Protein AF-0000000066306434 (afdb_homodimer)

pLDDT: mean 83.26, std 17.98, range [18.52, 96.69]

Nearest PDB structures (foldseek):
  3njc-assembly1_B  TM=6.464E-01  e=2.118E-03  Bacillus subtilis subsp. subtilis str. 168
  8pog-assembly1_D  TM=5.697E-01  e=7.278E-04  Enterobacter sp. 638
  8pkd-assembly1_D  TM=5.731E-01  e=1.242E-03  Orrella dioscoreae
  7yh2-assembly1_B  TM=3.632E-01  e=2.562E-02  Candidatus Thorarchaeota archaeon AB_25
  7m66-assembly2_D  TM=3.234E-01  e=5.045E+00  Enterococcus faecalis

Radius of gyration: 19.96 Å; Cα contacts (8 Å, |Δi|>4): 528; chains: 2; bounding box: 67×61×50 Å

Structure (mmCIF, N/CA/C/O backbone):
data_AF-0000000066306434-model_v1
#
loop_
_entity.id
_entity.type
_entity.pdbx_description
1 polymer 'Uncharacterized protein MJ0758'
#
loop_
_atom_site.group_PDB
_atom_site.id
_atom_site.type_symbol
_atom_site.label_atom_id
_atom_site.label_alt_id
_atom_site.label_comp_id
_atom_site.label_asym_id
_atom_site.label_entity_id
_atom_site.label_seq_id
_atom_site.pdbx_PDB_ins_code
_atom_site.Cartn_x
_atom_site.Cartn_y
_atom_site.Cartn_z
_atom_site.occupancy
_atom_site.B_iso_or_equiv
_atom_site.auth_seq_id
_atom_site.auth_comp_id
_atom_site.auth_asym_id
_atom_site.auth_atom_id
_atom_site.pdbx_PDB_model_num
ATOM 1 N N . MET A 1 1 ? 41 6.062 15.062 1 19.31 1 MET A N 1
ATOM 2 C CA . MET A 1 1 ? 39.781 5.547 15.641 1 19.31 1 MET A CA 1
ATOM 3 C C . MET A 1 1 ? 38.594 5.688 14.664 1 19.31 1 MET A C 1
ATOM 5 O O . MET A 1 1 ? 38.094 6.789 14.453 1 19.31 1 MET A O 1
ATOM 9 N N . VAL A 1 2 ? 38.656 5.082 13.445 1 21.8 2 VAL A N 1
ATOM 10 C CA . VAL A 1 2 ? 38.188 5.219 12.07 1 21.8 2 VAL A CA 1
ATOM 11 C C . VAL A 1 2 ? 36.719 4.914 12.008 1 21.8 2 VAL A C 1
ATOM 13 O O . VAL A 1 2 ? 36.281 3.832 12.406 1 21.8 2 VAL A O 1
ATOM 16 N N . CYS A 1 3 ? 35.719 5.758 12.461 1 23.14 3 CYS A N 1
ATOM 17 C CA . CYS A 1 3 ? 34.281 5.957 12.688 1 23.14 3 CYS A CA 1
ATOM 18 C C . CYS A 1 3 ? 33.5 5.523 11.469 1 23.14 3 CYS A C 1
ATOM 20 O O . CYS A 1 3 ? 33.625 6.113 10.391 1 23.14 3 CYS A O 1
ATOM 22 N N . SER A 1 4 ? 33.281 4.137 11.219 1 22.75 4 SER A N 1
ATOM 23 C CA . SER A 1 4 ? 32.938 3.166 10.18 1 22.75 4 SER A CA 1
ATOM 24 C C . SER A 1 4 ? 31.594 3.521 9.516 1 22.75 4 SER A C 1
ATOM 26 O O . SER A 1 4 ? 30.625 3.83 10.195 1 22.75 4 SER A O 1
ATOM 28 N N . ARG A 1 5 ? 31.625 4.129 8.344 1 28.97 5 ARG A N 1
ATOM 29 C CA . ARG A 1 5 ? 30.797 4.496 7.195 1 28.97 5 ARG A CA 1
ATOM 30 C C . ARG A 1 5 ? 29.703 3.467 6.973 1 28.97 5 ARG A C 1
ATOM 32 O O . ARG A 1 5 ? 29.969 2.312 6.637 1 28.97 5 ARG A O 1
ATOM 39 N N . GLY A 1 6 ? 28.828 3.307 7.844 1 26.02 6 GLY A N 1
ATOM 40 C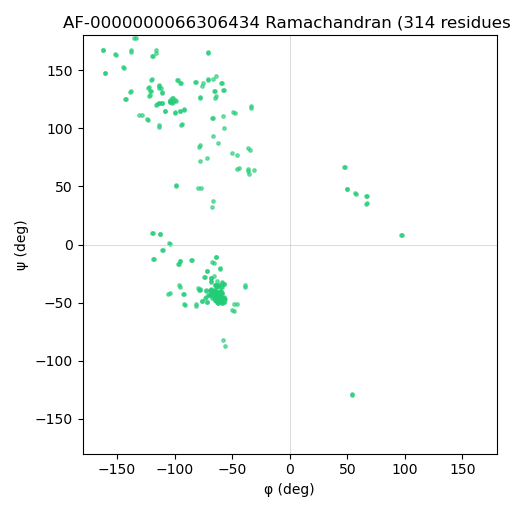 CA . GLY A 1 6 ? 27.672 2.445 8.039 1 26.02 6 GLY A CA 1
ATOM 41 C C . GLY A 1 6 ? 26.953 2.1 6.746 1 26.02 6 GLY A C 1
ATOM 42 O O . GLY A 1 6 ? 26.844 2.941 5.852 1 26.02 6 GLY A O 1
ATOM 43 N N . ILE A 1 7 ? 26.828 0.876 6.27 1 28.64 7 ILE A N 1
ATOM 44 C CA . ILE A 1 7 ? 26.656 0.097 5.051 1 28.64 7 ILE A CA 1
ATOM 45 C C . ILE A 1 7 ? 25.531 0.696 4.211 1 28.64 7 ILE A C 1
ATOM 47 O O . ILE A 1 7 ? 25.594 0.681 2.98 1 28.64 7 ILE A O 1
ATOM 51 N N . PHE A 1 8 ? 24.25 0.855 4.73 1 29.64 8 PHE A N 1
ATOM 52 C CA . PHE A 1 8 ? 23.156 0.959 3.771 1 29.64 8 PHE A CA 1
ATOM 53 C C . PHE A 1 8 ? 23.109 2.35 3.146 1 29.64 8 PHE A C 1
ATOM 55 O O . PHE A 1 8 ? 22.609 3.295 3.76 1 29.64 8 PHE A O 1
ATOM 62 N N . GLY A 1 9 ? 24.016 2.951 2.674 1 28.7 9 GLY A N 1
ATOM 63 C CA . GLY A 1 9 ? 23.938 4.074 1.752 1 28.7 9 GLY A CA 1
ATOM 64 C C . GLY A 1 9 ? 22.781 3.959 0.775 1 28.7 9 GLY A C 1
ATOM 65 O O . GLY A 1 9 ? 22.906 3.318 -0.27 1 28.7 9 GLY A O 1
ATOM 66 N N . ILE A 1 10 ? 21.578 3.908 1.22 1 32.38 10 ILE A N 1
ATOM 67 C CA . ILE A 1 10 ? 20.391 3.85 0.369 1 32.38 10 ILE A CA 1
ATOM 68 C C . ILE A 1 10 ? 20.531 4.859 -0.769 1 32.38 10 ILE A C 1
ATOM 70 O O . ILE A 1 10 ? 20.625 6.066 -0.529 1 32.38 10 ILE A O 1
ATOM 74 N N . ASP A 1 11 ? 21.391 4.742 -1.654 1 33.53 11 ASP A N 1
ATOM 75 C CA . ASP A 1 11 ? 21.312 5.57 -2.854 1 33.53 11 ASP A CA 1
ATOM 76 C C . ASP A 1 11 ? 19.875 5.832 -3.256 1 33.53 11 ASP A C 1
ATOM 78 O O . ASP A 1 11 ? 19.172 4.926 -3.723 1 33.53 11 ASP A O 1
ATOM 82 N N . ILE A 1 12 ? 19.172 6.68 -2.764 1 36.59 12 ILE A N 1
ATOM 83 C CA . ILE A 1 12 ? 17.844 7.25 -2.967 1 36.59 12 ILE A CA 1
ATOM 84 C C . ILE A 1 12 ? 17.562 7.379 -4.461 1 36.59 12 ILE A C 1
ATOM 86 O O . ILE A 1 12 ? 16.484 7.824 -4.859 1 36.59 12 ILE A O 1
ATOM 90 N N . MET A 1 13 ? 18.531 7.676 -5.367 1 35.97 13 MET A N 1
ATOM 91 C CA . MET A 1 13 ? 18.297 8.203 -6.707 1 35.97 13 MET A CA 1
ATOM 92 C C . MET A 1 13 ? 17.375 7.285 -7.5 1 35.97 13 MET A C 1
ATOM 94 O O . MET A 1 13 ? 16.406 7.75 -8.117 1 35.97 13 MET A O 1
ATOM 98 N N . ASN A 1 14 ? 17.953 6.254 -8.195 1 39.47 14 ASN A N 1
ATOM 99 C CA . ASN A 1 14 ? 17.312 5.633 -9.344 1 39.47 14 ASN A CA 1
ATOM 100 C C . ASN A 1 14 ? 16.047 4.863 -8.938 1 39.47 14 ASN A C 1
ATOM 102 O O . ASN A 1 14 ? 16.047 3.633 -8.914 1 39.47 14 ASN A O 1
ATOM 106 N N . LYS A 1 15 ? 15.445 5.395 -7.945 1 49.75 15 LYS A N 1
ATOM 107 C CA . LYS A 1 15 ? 14.422 4.617 -7.254 1 49.75 15 LYS A CA 1
ATOM 108 C C . LYS A 1 15 ? 13.211 4.375 -8.156 1 49.75 15 LYS A C 1
ATOM 110 O O . LYS A 1 15 ? 12.602 5.324 -8.648 1 49.75 15 LYS A O 1
ATOM 115 N N . LYS A 1 16 ? 13.211 3.283 -8.828 1 59.75 16 LYS A N 1
ATOM 116 C CA . LYS A 1 16 ? 12.078 2.814 -9.625 1 59.75 16 LYS A CA 1
ATOM 117 C C . LYS A 1 16 ? 10.781 2.904 -8.828 1 59.75 16 LYS A C 1
ATOM 119 O O . LYS A 1 16 ? 10.766 2.643 -7.625 1 59.75 16 LYS A O 1
ATOM 124 N N . GLY A 1 17 ? 9.93 3.781 -9.289 1 77.44 17 GLY A N 1
ATOM 125 C CA . GLY A 1 17 ? 8.609 3.9 -8.695 1 77.44 17 GLY A CA 1
ATOM 126 C C . GLY A 1 17 ? 7.766 2.652 -8.859 1 77.44 17 GLY A C 1
ATOM 127 O O . GLY A 1 17 ? 8.086 1.781 -9.672 1 77.44 17 GLY A O 1
ATOM 128 N N . ILE A 1 18 ? 6.996 2.426 -7.855 1 86.94 18 ILE A N 1
ATOM 129 C CA . ILE A 1 18 ? 6.02 1.348 -7.938 1 86.94 18 ILE A CA 1
ATOM 130 C C . ILE A 1 18 ? 4.785 1.825 -8.695 1 86.94 18 ILE A C 1
ATOM 132 O O . ILE A 1 18 ? 4.363 2.975 -8.547 1 86.94 18 ILE A O 1
ATOM 136 N N . ASP A 1 19 ? 4.34 0.93 -9.461 1 89.75 19 ASP A N 1
ATOM 137 C CA . ASP A 1 19 ? 3.184 1.26 -10.289 1 89.75 19 ASP A CA 1
ATOM 138 C C . ASP A 1 19 ? 2.002 1.698 -9.43 1 89.75 19 ASP A C 1
ATOM 140 O O . ASP A 1 19 ? 1.678 1.05 -8.43 1 89.75 19 ASP A O 1
ATOM 144 N N . SER A 1 20 ? 1.425 2.766 -9.852 1 89 20 SER A N 1
ATOM 145 C CA . SER A 1 20 ? 0.334 3.336 -9.07 1 89 20 SER A CA 1
ATOM 146 C C . SER A 1 20 ? -0.898 2.438 -9.102 1 89 20 SER A C 1
ATOM 148 O O . SER A 1 20 ? -1.667 2.396 -8.133 1 89 20 SER A O 1
ATOM 150 N N . LEU A 1 21 ? -1.104 1.77 -10.156 1 89.31 21 LEU A N 1
ATOM 151 C CA . LEU A 1 21 ? -2.236 0.854 -10.242 1 89.31 21 LEU A CA 1
ATOM 152 C C . LEU A 1 21 ? -2.08 -0.299 -9.258 1 89.31 21 LEU A C 1
ATOM 154 O O . LEU A 1 21 ? -3.047 -0.698 -8.602 1 89.31 21 LEU A O 1
ATOM 158 N N . PHE A 1 22 ? -0.918 -0.749 -9.211 1 89.5 22 PHE A N 1
ATOM 159 C CA . PHE A 1 22 ? -0.641 -1.81 -8.242 1 89.5 22 PHE A CA 1
ATOM 160 C C . PHE A 1 22 ? -0.883 -1.325 -6.82 1 89.5 22 PHE A C 1
ATOM 162 O O . PHE A 1 22 ? -1.518 -2.018 -6.023 1 89.5 22 PHE A O 1
ATOM 169 N N . VAL A 1 23 ? -0.364 -0.203 -6.535 1 90.12 23 VAL A N 1
ATOM 170 C CA . VAL A 1 23 ? -0.515 0.354 -5.191 1 90.12 23 VAL A CA 1
ATOM 171 C C . VAL A 1 23 ? -1.991 0.612 -4.902 1 90.12 23 VAL A C 1
ATOM 173 O O . VAL A 1 23 ? -2.463 0.375 -3.789 1 90.12 23 VAL A O 1
ATOM 176 N N . SER A 1 24 ? -2.695 1.006 -5.918 1 90.56 24 SER A N 1
ATOM 177 C CA . SER A 1 24 ? -4.133 1.217 -5.77 1 90.56 24 SER A CA 1
ATOM 178 C C . SER A 1 24 ? -4.852 -0.092 -5.461 1 90.56 24 SER A C 1
ATOM 180 O O . SER A 1 24 ? -5.727 -0.136 -4.594 1 90.56 24 SER A O 1
ATOM 182 N N . ALA A 1 25 ? -4.523 -1.062 -6.191 1 90.25 25 ALA A N 1
ATOM 183 C CA . ALA A 1 25 ? -5.141 -2.367 -5.977 1 90.25 25 ALA A CA 1
ATOM 184 C C . ALA A 1 25 ? -4.859 -2.881 -4.566 1 90.25 25 ALA A C 1
ATOM 186 O O . ALA A 1 25 ? -5.742 -3.453 -3.922 1 90.25 25 ALA A O 1
ATOM 187 N N . LEU A 1 26 ? -3.701 -2.658 -4.184 1 89.12 26 LEU A N 1
ATOM 188 C CA . LEU A 1 26 ? -3.295 -3.072 -2.846 1 89.12 26 LEU A CA 1
ATOM 189 C C . LEU A 1 26 ? -4.098 -2.332 -1.781 1 89.12 26 LEU A C 1
ATOM 191 O O . LEU A 1 26 ? -4.656 -2.953 -0.875 1 89.12 26 LEU A O 1
ATOM 195 N N . TYR A 1 27 ? -4.184 -1.084 -1.878 1 89.94 27 TYR A N 1
ATOM 196 C CA . TYR A 1 27 ? -4.895 -0.266 -0.903 1 89.94 27 TYR A CA 1
ATOM 197 C C . TYR A 1 27 ? -6.379 -0.612 -0.881 1 89.94 27 TYR A C 1
ATOM 199 O O . TYR A 1 27 ? -6.984 -0.699 0.189 1 89.94 27 TYR A O 1
ATOM 207 N N . TYR A 1 28 ? -6.863 -0.718 -2.006 1 91.88 28 TYR A N 1
ATOM 208 C CA . TYR A 1 28 ? -8.266 -1.118 -2.094 1 91.88 28 TYR A CA 1
ATOM 209 C C . TYR A 1 28 ? -8.5 -2.443 -1.378 1 91.88 28 TYR A C 1
ATOM 211 O O . TYR A 1 28 ? -9.422 -2.561 -0.564 1 91.88 28 TYR A O 1
ATOM 219 N N . SER A 1 29 ? -7.676 -3.35 -1.634 1 92 29 SER A N 1
ATOM 220 C CA . SER A 1 29 ? -7.871 -4.699 -1.111 1 92 29 SER A CA 1
ATOM 221 C C . SER A 1 29 ? -7.707 -4.73 0.405 1 92 29 SER A C 1
ATOM 223 O O . SER A 1 29 ? -8.414 -5.469 1.095 1 92 29 SER A O 1
ATOM 225 N N . ILE A 1 30 ? -6.789 -4.004 0.916 1 90.69 30 ILE A N 1
ATOM 226 C CA . ILE A 1 30 ? -6.578 -3.939 2.357 1 90.69 30 ILE A CA 1
ATOM 227 C C . ILE A 1 30 ? -7.801 -3.316 3.029 1 90.69 30 ILE A C 1
ATOM 229 O O . ILE A 1 30 ? -8.297 -3.838 4.027 1 90.69 30 ILE A O 1
ATOM 233 N N . ASN A 1 31 ? -8.242 -2.217 2.486 1 91.56 31 ASN A N 1
ATOM 234 C CA . ASN A 1 31 ? -9.422 -1.569 3.053 1 91.56 31 ASN A CA 1
ATOM 235 C C . ASN A 1 31 ? -10.656 -2.473 2.973 1 91.56 31 ASN A C 1
ATOM 237 O O . ASN A 1 31 ? -11.445 -2.535 3.914 1 91.56 31 ASN A O 1
ATOM 241 N N . LYS A 1 32 ? -10.812 -3.125 1.858 1 92.81 32 LYS A N 1
ATOM 242 C CA . LYS A 1 32 ? -11.922 -4.059 1.693 1 92.81 32 LYS A CA 1
ATOM 243 C C . LYS A 1 32 ? -11.844 -5.195 2.711 1 92.81 32 LYS A C 1
ATOM 245 O O . LYS A 1 32 ? -12.852 -5.574 3.305 1 92.81 32 LYS A O 1
ATOM 250 N N . ALA A 1 33 ? -10.664 -5.707 2.893 1 91.31 33 ALA A N 1
ATOM 251 C CA . ALA A 1 33 ? -10.453 -6.777 3.863 1 91.31 33 ALA A CA 1
ATOM 252 C C . ALA A 1 33 ? -10.781 -6.309 5.277 1 91.31 33 ALA A C 1
ATOM 254 O O . ALA A 1 33 ? -11.422 -7.031 6.047 1 91.31 33 ALA A O 1
ATOM 255 N N . ILE A 1 34 ? -10.312 -5.148 5.621 1 91.06 34 ILE A N 1
ATOM 256 C CA . ILE A 1 34 ? -10.586 -4.586 6.938 1 91.06 34 ILE A CA 1
ATOM 257 C C . ILE A 1 34 ? -12.094 -4.434 7.133 1 91.06 34 ILE A C 1
ATOM 259 O O . ILE A 1 34 ? -12.633 -4.82 8.172 1 91.06 34 ILE A O 1
ATOM 263 N N . TYR A 1 35 ? -12.734 -3.91 6.133 1 91.81 35 TYR A N 1
ATOM 264 C CA . TYR A 1 35 ? -14.18 -3.736 6.195 1 91.81 35 TYR A CA 1
ATOM 265 C C . TYR A 1 35 ? -14.883 -5.074 6.375 1 91.81 35 TYR A C 1
ATOM 267 O O . TYR A 1 35 ? -15.781 -5.207 7.211 1 91.81 35 TYR A O 1
ATOM 275 N N . ASP A 1 36 ? -14.516 -6.059 5.605 1 92.75 36 ASP A N 1
ATOM 276 C CA . ASP A 1 36 ? -15.164 -7.367 5.609 1 92.75 36 ASP A CA 1
ATOM 277 C C . ASP A 1 36 ? -14.961 -8.078 6.945 1 92.75 36 ASP A C 1
ATOM 279 O O . ASP A 1 36 ? -15.852 -8.789 7.422 1 92.75 36 ASP A O 1
ATOM 283 N N . VAL A 1 37 ? -13.789 -7.855 7.539 1 90.81 37 VAL A N 1
ATOM 284 C CA . VAL A 1 37 ? -13.422 -8.648 8.703 1 90.81 37 VAL A CA 1
ATOM 285 C C . VAL A 1 37 ? -13.781 -7.895 9.984 1 90.81 37 VAL A C 1
ATOM 287 O O . VAL A 1 37 ? -14.188 -8.5 10.977 1 90.81 37 VAL A O 1
ATOM 290 N N . MET A 1 38 ? -13.633 -6.539 9.93 1 91.12 38 MET A N 1
ATOM 291 C CA . MET A 1 38 ? -13.719 -5.793 11.188 1 91.12 38 MET A CA 1
ATOM 292 C C . MET A 1 38 ? -14.875 -4.797 11.141 1 91.12 38 MET A C 1
ATOM 294 O O . MET A 1 38 ? -15.281 -4.266 12.18 1 91.12 38 MET A O 1
ATOM 298 N N . GLY A 1 39 ? -15.438 -4.547 10.008 1 88.44 39 GLY A N 1
ATOM 299 C CA . GLY A 1 39 ? -16.438 -3.492 9.891 1 88.44 39 GLY A CA 1
ATOM 300 C C . GLY A 1 39 ? -15.945 -2.152 10.406 1 88.44 39 GLY A C 1
ATOM 301 O O . GLY A 1 39 ? -14.812 -1.747 10.125 1 88.44 39 GLY A O 1
ATOM 302 N N . ASP A 1 40 ? -16.672 -1.486 11.281 1 84.44 40 ASP A N 1
ATOM 303 C CA . ASP A 1 40 ? -16.359 -0.151 11.773 1 84.44 40 ASP A CA 1
ATOM 304 C C . ASP A 1 40 ? -15.156 -0.184 12.711 1 84.44 40 ASP A C 1
ATOM 306 O O . ASP A 1 40 ? -14.477 0.829 12.898 1 84.44 40 ASP A O 1
ATOM 310 N N . GLY A 1 41 ? -14.93 -1.354 13.266 1 84.06 41 GLY A N 1
ATOM 311 C CA . GLY A 1 41 ? -13.758 -1.517 14.109 1 84.06 41 GLY A CA 1
ATOM 312 C C . GLY A 1 41 ? -12.453 -1.34 13.359 1 84.06 41 GLY A C 1
ATOM 313 O O . GLY A 1 41 ? -11.398 -1.139 13.969 1 84.06 41 GLY A O 1
ATOM 314 N N . GLY A 1 42 ? -12.523 -1.283 12.031 1 88.06 42 GLY A N 1
ATOM 315 C CA . GLY A 1 42 ? -11.336 -1.104 11.203 1 88.06 42 GLY A CA 1
ATOM 316 C C . GLY A 1 42 ? -10.695 0.258 11.367 1 88.06 42 GLY A C 1
ATOM 317 O O . GLY A 1 42 ? -9.516 0.435 11.047 1 88.06 42 GLY A O 1
ATOM 318 N N . LYS A 1 43 ? -11.398 1.183 11.945 1 83.94 43 LYS A N 1
ATOM 319 C CA . LYS A 1 43 ? -10.875 2.529 12.164 1 83.94 43 LYS A CA 1
ATOM 320 C C . LYS A 1 43 ? -9.656 2.502 13.078 1 83.94 43 LYS A C 1
ATOM 322 O O . LYS A 1 43 ? -8.742 3.316 12.922 1 83.94 43 LYS A O 1
ATOM 327 N N . VAL A 1 44 ? -9.688 1.594 14.008 1 87.62 44 VAL A N 1
ATOM 328 C CA . VAL A 1 44 ? -8.57 1.485 14.945 1 87.62 44 VAL A CA 1
ATOM 329 C C . VAL A 1 44 ? -7.301 1.104 14.195 1 87.62 44 VAL A C 1
ATOM 331 O O . VAL A 1 44 ? -6.215 1.594 14.508 1 87.62 44 VAL A O 1
ATOM 334 N N . LEU A 1 45 ? -7.434 0.291 13.18 1 88.94 45 LEU A N 1
ATOM 335 C CA . LEU A 1 45 ? -6.289 -0.113 12.367 1 88.94 45 LEU A CA 1
ATOM 336 C C . LEU A 1 45 ? -5.762 1.06 11.555 1 88.94 45 LEU A C 1
ATOM 338 O O . LEU A 1 45 ? -4.547 1.224 11.406 1 88.94 45 LEU A O 1
ATOM 342 N N . GLY A 1 46 ? -6.664 1.773 11.008 1 85.44 46 GLY A N 1
ATOM 343 C CA . GLY A 1 46 ? -6.266 2.953 10.25 1 85.44 46 GLY A CA 1
ATOM 344 C C . GLY A 1 46 ? -5.465 3.943 11.078 1 85.44 46 GLY A C 1
ATOM 345 O O . GLY A 1 46 ? -4.422 4.43 10.633 1 85.44 46 GLY A O 1
ATOM 346 N N . ARG A 1 47 ? -5.93 4.23 12.227 1 84.44 47 ARG A N 1
ATOM 347 C CA . ARG A 1 47 ? -5.258 5.18 13.109 1 84.44 47 ARG A CA 1
ATOM 348 C C . ARG A 1 47 ? -3.883 4.668 13.523 1 84.44 47 ARG A C 1
ATOM 350 O O . ARG A 1 47 ? -2.902 5.414 13.5 1 84.44 47 ARG A O 1
ATOM 357 N N . ARG A 1 48 ? -3.893 3.441 13.898 1 89.81 48 ARG A N 1
ATOM 358 C CA . ARG A 1 48 ? -2.635 2.846 14.336 1 89.81 48 ARG A CA 1
ATOM 359 C C . ARG A 1 48 ? -1.623 2.811 13.195 1 89.81 48 ARG A C 1
ATOM 361 O O . ARG A 1 48 ? -0.441 3.098 13.398 1 89.81 48 ARG A O 1
ATOM 368 N N . ALA A 1 49 ? -2.082 2.383 11.992 1 90.38 49 ALA A N 1
ATOM 369 C CA . ALA A 1 49 ? -1.204 2.352 10.828 1 90.38 49 ALA A CA 1
ATOM 370 C C . ALA A 1 49 ? -0.651 3.74 10.523 1 90.38 49 ALA A C 1
ATOM 372 O O . ALA A 1 49 ? 0.53 3.889 10.203 1 90.38 49 ALA A O 1
ATOM 373 N N . SER A 1 50 ? -1.499 4.699 10.625 1 87.5 50 SER A N 1
ATOM 374 C CA . SER A 1 50 ? -1.081 6.074 10.367 1 87.5 50 SER A CA 1
ATOM 375 C C . SER A 1 50 ? -0.014 6.523 11.359 1 87.5 50 SER A C 1
ATOM 377 O O . SER A 1 50 ? 0.967 7.164 10.977 1 87.5 50 SER A O 1
ATOM 379 N N . TYR A 1 51 ? -0.28 6.223 12.57 1 89.12 51 TYR A N 1
ATOM 380 C CA . TYR A 1 51 ? 0.674 6.574 13.617 1 89.12 51 TYR A CA 1
ATOM 381 C C . TYR A 1 51 ? 2.043 5.969 13.328 1 89.12 51 TYR A C 1
ATOM 383 O O . TYR A 1 51 ? 3.061 6.664 13.391 1 89.12 51 TYR A O 1
ATOM 391 N N . GLU A 1 52 ? 2.096 4.738 13.039 1 91.38 52 GLU A N 1
ATOM 392 C CA . GLU A 1 52 ? 3.352 4.039 12.789 1 91.38 52 GLU A CA 1
ATOM 393 C C . GLU A 1 52 ? 4.039 4.566 11.539 1 91.38 52 GLU A C 1
ATOM 395 O O . GLU A 1 52 ? 5.27 4.656 11.484 1 91.38 52 GLU A O 1
ATOM 400 N N . MET A 1 53 ? 3.268 4.852 10.516 1 91.56 53 MET A N 1
ATOM 401 C CA . MET A 1 53 ? 3.834 5.375 9.273 1 91.56 53 MET A CA 1
ATOM 402 C C . MET A 1 53 ? 4.504 6.727 9.516 1 91.56 53 MET A C 1
ATOM 404 O O . MET A 1 53 ? 5.629 6.953 9.07 1 91.56 53 MET A O 1
ATOM 408 N N . ILE A 1 54 ? 3.799 7.555 10.188 1 89.88 54 ILE A N 1
ATOM 409 C CA . ILE A 1 54 ? 4.297 8.898 10.453 1 89.88 54 ILE A CA 1
ATOM 410 C C . ILE A 1 54 ? 5.566 8.82 11.297 1 89.88 54 ILE A C 1
ATOM 412 O O . ILE A 1 54 ? 6.539 9.539 11.031 1 89.88 54 ILE A O 1
ATOM 416 N N . LYS A 1 55 ? 5.5 8.008 12.25 1 91.75 55 LYS A N 1
ATOM 417 C CA . LYS A 1 55 ? 6.676 7.809 13.094 1 91.75 55 LYS A CA 1
ATOM 418 C C . LYS A 1 55 ? 7.879 7.371 12.266 1 91.75 55 LYS A C 1
ATOM 420 O O . LYS A 1 55 ? 8.977 7.906 12.422 1 91.75 55 LYS A O 1
ATOM 425 N N . LEU A 1 56 ? 7.688 6.457 11.43 1 92.62 56 LEU A N 1
ATOM 426 C CA . LEU A 1 56 ? 8.773 5.961 10.594 1 92.62 56 LEU A CA 1
ATOM 427 C C . LEU A 1 56 ? 9.297 7.059 9.672 1 92.62 56 LEU A C 1
ATOM 429 O O . LEU A 1 56 ? 10.508 7.211 9.508 1 92.62 56 LEU A O 1
ATOM 433 N N . LEU A 1 57 ? 8.438 7.77 9.055 1 91.62 57 LEU A N 1
ATOM 434 C CA . LEU A 1 57 ? 8.836 8.82 8.125 1 91.62 57 LEU A CA 1
ATOM 435 C C . LEU A 1 57 ? 9.594 9.93 8.859 1 91.62 57 LEU A C 1
ATOM 437 O O . LEU A 1 57 ? 10.5 10.539 8.289 1 91.62 57 LEU A O 1
ATOM 441 N N . LYS A 1 58 ? 9.188 10.18 10.039 1 91.44 58 LYS A N 1
ATOM 442 C CA . LYS A 1 58 ? 9.93 11.117 10.875 1 91.44 58 LYS A CA 1
ATOM 443 C C . LYS A 1 58 ? 11.336 10.594 11.172 1 91.44 58 LYS A C 1
ATOM 445 O O . LYS A 1 58 ? 12.32 11.336 11.055 1 91.44 58 LYS A O 1
ATOM 450 N N . ASP A 1 59 ? 11.375 9.359 11.562 1 92.19 59 ASP A N 1
ATOM 451 C CA . ASP A 1 59 ? 12.656 8.727 11.883 1 92.19 59 ASP A CA 1
ATOM 452 C C . ASP A 1 59 ? 13.602 8.758 10.688 1 92.19 59 ASP A C 1
ATOM 454 O O . ASP A 1 59 ? 14.82 8.875 10.852 1 92.19 59 ASP A O 1
ATOM 458 N N . LEU A 1 60 ? 13.055 8.688 9.539 1 91.44 60 LEU A N 1
ATOM 459 C CA . LEU A 1 60 ? 13.844 8.664 8.312 1 91.44 60 LEU A CA 1
ATOM 460 C C . LEU A 1 60 ? 14.172 10.086 7.855 1 91.44 60 LEU A C 1
ATOM 462 O O . LEU A 1 60 ? 14.914 10.273 6.891 1 91.44 60 LEU A O 1
ATOM 466 N N . GLY A 1 61 ? 13.516 11.086 8.422 1 90 61 GLY A N 1
ATOM 467 C CA . GLY A 1 61 ? 13.867 12.469 8.164 1 90 61 GLY A CA 1
ATOM 468 C C . GLY A 1 61 ? 13 13.109 7.094 1 90 61 GLY A C 1
ATOM 469 O O . GLY A 1 61 ? 13.258 14.242 6.676 1 90 61 GLY A O 1
ATOM 470 N N . PHE A 1 62 ? 11.977 12.422 6.684 1 89.94 62 PHE A N 1
ATOM 471 C CA . PHE A 1 62 ? 11.109 12.961 5.641 1 89.94 62 PHE A CA 1
ATOM 472 C C . PHE A 1 62 ? 10.148 13.992 6.219 1 89.94 62 PHE A C 1
ATOM 474 O O . PHE A 1 62 ? 9.758 14.938 5.531 1 89.94 62 PHE A O 1
ATOM 481 N N . ILE A 1 63 ? 9.672 13.703 7.395 1 89.5 63 ILE A N 1
ATOM 482 C CA . ILE A 1 63 ? 8.781 14.641 8.078 1 89.5 63 ILE A CA 1
ATOM 483 C C . ILE A 1 63 ? 9.555 15.406 9.141 1 89.5 63 ILE A C 1
ATOM 485 O O . ILE A 1 63 ? 10.156 14.805 10.039 1 89.5 63 ILE A O 1
ATOM 489 N N . LYS A 1 64 ? 9.523 16.641 9.008 1 88.19 64 LYS A N 1
ATOM 490 C CA . LYS A 1 64 ? 10.211 17.531 9.938 1 88.19 64 LYS A CA 1
ATOM 491 C C . LYS A 1 64 ? 9.219 18.469 10.633 1 88.19 64 LYS A C 1
ATOM 493 O O . LYS A 1 64 ? 8.078 18.594 10.203 1 88.19 64 LYS A O 1
ATOM 498 N N . GLU A 1 65 ? 9.742 18.969 11.688 1 85.56 65 GLU A N 1
ATOM 499 C CA . GLU A 1 65 ? 8.953 20.016 12.352 1 85.56 65 GLU A CA 1
ATOM 500 C C . GLU A 1 65 ? 8.938 21.297 11.539 1 85.56 65 GLU A C 1
ATOM 502 O O . GLU A 1 65 ? 9.914 21.625 10.859 1 85.56 65 GLU A O 1
ATOM 507 N N . ASN A 1 66 ? 7.785 22 11.523 1 89.38 66 ASN A N 1
ATOM 508 C CA . ASN A 1 66 ? 7.617 23.328 10.961 1 89.38 66 ASN A CA 1
ATOM 509 C C . ASN A 1 66 ? 7.793 23.328 9.445 1 89.38 66 ASN A C 1
ATOM 511 O O . ASN A 1 66 ? 8.469 24.188 8.891 1 89.38 66 ASN A O 1
ATOM 515 N N . MET A 1 67 ? 7.352 22.25 8.875 1 92.56 67 MET A N 1
ATOM 516 C CA . MET A 1 67 ? 7.363 22.234 7.414 1 92.56 67 MET A CA 1
ATOM 517 C C . MET A 1 67 ? 6.402 23.266 6.844 1 92.56 67 MET A C 1
ATOM 519 O O . MET A 1 67 ? 5.281 23.422 7.328 1 92.56 67 MET A O 1
ATOM 523 N N . SER A 1 68 ? 6.918 24.031 5.871 1 94.19 68 SER A N 1
ATOM 524 C CA . SER A 1 68 ? 6.043 24.969 5.168 1 94.19 68 SER A CA 1
ATOM 525 C C . SER A 1 68 ? 5.062 24.234 4.266 1 94.19 68 SER A C 1
ATOM 527 O O . SER A 1 68 ? 5.258 23.047 3.957 1 94.19 68 SER A O 1
ATOM 529 N N . ASN A 1 69 ? 4.047 24.953 3.83 1 94 69 ASN A N 1
ATOM 530 C CA . ASN A 1 69 ? 3.1 24.375 2.887 1 94 69 ASN A CA 1
ATOM 531 C C . ASN A 1 69 ? 3.791 23.922 1.606 1 94 69 ASN A C 1
ATOM 533 O O . ASN A 1 69 ? 3.41 22.906 1.016 1 94 69 ASN A O 1
ATOM 537 N N . GLU A 1 70 ? 4.762 24.703 1.213 1 95.31 70 GLU A N 1
ATOM 538 C CA . GLU A 1 70 ? 5.516 24.344 0.014 1 95.31 70 GLU A CA 1
ATOM 539 C C . GLU A 1 70 ? 6.309 23.062 0.221 1 95.31 70 GLU A C 1
ATOM 541 O O . GLU A 1 70 ? 6.398 22.234 -0.686 1 95.31 70 GLU A O 1
ATOM 546 N N . GLU A 1 71 ? 6.875 22.891 1.341 1 94.62 71 GLU A N 1
ATOM 547 C CA . GLU A 1 71 ? 7.613 21.672 1.664 1 94.62 71 GLU A CA 1
ATOM 548 C C . GLU A 1 71 ? 6.676 20.469 1.737 1 94.62 71 GLU A C 1
ATOM 550 O O . GLU A 1 71 ? 7.031 19.375 1.292 1 94.62 71 GLU A O 1
ATOM 555 N N . ILE A 1 72 ? 5.551 20.672 2.334 1 93.94 72 ILE A N 1
ATOM 556 C CA . ILE A 1 72 ? 4.547 19.625 2.402 1 93.94 72 ILE A CA 1
ATOM 557 C C . ILE A 1 72 ? 4.133 19.219 0.992 1 93.94 72 ILE A C 1
ATOM 559 O O . ILE A 1 72 ? 4.078 18.016 0.676 1 93.94 72 ILE A O 1
ATOM 563 N N . LYS A 1 73 ? 3.842 20.203 0.212 1 94.62 73 LYS A N 1
ATOM 564 C CA . LYS A 1 73 ? 3.486 19.938 -1.182 1 94.62 73 LYS A CA 1
ATOM 565 C C . LYS A 1 73 ? 4.594 19.188 -1.902 1 94.62 73 LYS A C 1
ATOM 567 O O . LYS A 1 73 ? 4.324 18.203 -2.611 1 94.62 73 LYS A O 1
ATOM 572 N N . ASN A 1 74 ? 5.812 19.625 -1.736 1 94.56 74 ASN A N 1
ATOM 573 C CA . ASN A 1 74 ? 6.945 18.984 -2.398 1 94.56 74 ASN A CA 1
ATOM 574 C C . ASN A 1 74 ? 7.09 17.516 -1.975 1 94.56 74 ASN A C 1
ATOM 576 O O . ASN A 1 74 ? 7.371 16.656 -2.805 1 94.56 74 ASN A O 1
ATOM 580 N N . LEU A 1 75 ? 6.965 17.297 -0.718 1 93.38 75 LEU A N 1
ATOM 581 C CA . LEU A 1 75 ? 7.047 15.938 -0.203 1 93.38 75 LEU A CA 1
ATOM 582 C C . LEU A 1 75 ? 5.953 15.062 -0.806 1 93.38 75 LEU A C 1
ATOM 584 O O . LEU A 1 75 ? 6.23 13.969 -1.301 1 93.38 75 LEU A O 1
ATOM 588 N N . PHE A 1 76 ? 4.754 15.539 -0.791 1 93.31 76 PHE A N 1
ATOM 589 C CA . PHE A 1 76 ? 3.566 14.812 -1.217 1 93.31 76 PHE A CA 1
ATOM 590 C C . PHE A 1 76 ? 3.584 14.578 -2.723 1 93.31 76 PHE A C 1
ATOM 592 O O . PHE A 1 76 ? 3.277 13.484 -3.193 1 93.31 76 PHE A O 1
ATOM 599 N N . VAL A 1 77 ? 3.951 15.555 -3.498 1 92.81 77 VAL A N 1
ATOM 600 C CA . VAL A 1 77 ? 3.832 15.531 -4.953 1 92.81 77 VAL A CA 1
ATOM 601 C C . VAL A 1 77 ? 5.113 14.977 -5.566 1 92.81 77 VAL A C 1
ATOM 603 O O . VAL A 1 77 ? 5.074 14.008 -6.324 1 92.81 77 VAL A O 1
ATOM 606 N N . ASN A 1 78 ? 6.211 15.539 -5.172 1 92.31 78 ASN A N 1
ATOM 607 C CA . ASN A 1 78 ? 7.449 15.242 -5.879 1 92.31 78 ASN A CA 1
ATOM 608 C C . ASN A 1 78 ? 8.195 14.07 -5.238 1 92.31 78 ASN A C 1
ATOM 610 O O . ASN A 1 78 ? 8.758 13.227 -5.941 1 92.31 78 ASN A O 1
ATOM 614 N N . THR A 1 79 ? 8.234 14.078 -3.955 1 91.81 79 THR A N 1
ATOM 615 C CA . THR A 1 79 ? 8.992 13.031 -3.279 1 91.81 79 THR A CA 1
ATOM 616 C C . THR A 1 79 ? 8.227 11.711 -3.295 1 91.81 79 THR A C 1
ATOM 618 O O . THR A 1 79 ? 8.773 10.68 -3.691 1 91.81 79 THR A O 1
ATOM 621 N N . PHE A 1 80 ? 6.977 11.758 -2.926 1 91.44 80 PHE A N 1
ATOM 622 C CA . PHE A 1 80 ? 6.219 10.523 -2.76 1 91.44 80 PHE A CA 1
ATOM 623 C C . PHE A 1 80 ? 5.406 10.211 -4.012 1 91.44 80 PHE A C 1
ATOM 625 O O . PHE A 1 80 ? 4.938 9.086 -4.191 1 91.44 80 PHE A O 1
ATOM 632 N N . GLY A 1 81 ? 5.219 11.195 -4.879 1 91.19 81 GLY A N 1
ATOM 633 C CA . GLY A 1 81 ? 4.5 10.953 -6.121 1 91.19 81 GLY A CA 1
ATOM 634 C C . GLY A 1 81 ? 3.035 10.625 -5.906 1 91.19 81 GLY A C 1
ATOM 635 O O . GLY A 1 81 ? 2.471 9.789 -6.617 1 91.19 81 GLY A O 1
ATOM 636 N N . LEU A 1 82 ? 2.373 11.32 -5.008 1 91.31 82 LEU A N 1
ATOM 637 C CA . LEU A 1 82 ? 1.029 10.93 -4.594 1 91.31 82 LEU A CA 1
ATOM 638 C C . LEU A 1 82 ? -0.028 11.695 -5.383 1 91.31 82 LEU A C 1
ATOM 640 O O . LEU A 1 82 ? -1.205 11.328 -5.367 1 91.31 82 LEU A O 1
ATOM 644 N N . SER A 1 83 ? 0.394 12.711 -6.043 1 92.62 83 SER A N 1
ATOM 645 C CA . SER A 1 83 ? -0.498 13.484 -6.902 1 92.62 83 SER A CA 1
ATOM 646 C C . SER A 1 83 ? 0.289 14.328 -7.895 1 92.62 83 SER A C 1
ATOM 648 O O . SER A 1 83 ? 1.513 14.445 -7.793 1 92.62 83 SER A O 1
ATOM 650 N N . GLU A 1 84 ? -0.4 14.859 -8.859 1 93.31 84 GLU A N 1
ATOM 651 C CA . GLU A 1 84 ? 0.239 15.789 -9.789 1 93.31 84 GLU A CA 1
ATOM 652 C C . GLU A 1 84 ? 0.506 17.141 -9.125 1 93.31 84 GLU A C 1
ATOM 654 O O . GLU A 1 84 ? 1.5 17.797 -9.43 1 93.31 84 GLU A O 1
ATOM 659 N N . ASP A 1 85 ? -0.477 17.562 -8.297 1 95.19 85 ASP A N 1
ATOM 660 C CA . ASP A 1 85 ? -0.338 18.812 -7.555 1 95.19 85 ASP A CA 1
ATOM 661 C C . ASP A 1 85 ? -1.135 18.766 -6.25 1 95.19 85 ASP A C 1
ATOM 663 O O . ASP A 1 85 ? -1.916 17.844 -6.023 1 95.19 85 ASP A O 1
ATOM 667 N N . LEU A 1 86 ? -0.818 19.672 -5.379 1 96 86 LEU A N 1
ATOM 668 C CA . LEU A 1 86 ? -1.491 19.797 -4.094 1 96 86 LEU A CA 1
ATOM 669 C C . LEU A 1 86 ? -1.635 21.266 -3.699 1 96 86 LEU A C 1
ATOM 671 O O . LEU A 1 86 ? -0.654 22.016 -3.709 1 96 86 LEU A O 1
ATOM 675 N N . ASN A 1 87 ? -2.824 21.672 -3.428 1 96.62 87 ASN A N 1
ATOM 676 C CA . ASN A 1 87 ? -3.082 22.984 -2.873 1 96.62 87 ASN A CA 1
ATOM 677 C C . ASN A 1 87 ? -3.568 22.906 -1.429 1 96.62 87 ASN A C 1
ATOM 679 O O . ASN A 1 87 ? -4.441 22.109 -1.107 1 96.62 87 ASN A O 1
ATOM 683 N N . ILE A 1 88 ? -2.963 23.672 -0.62 1 96.06 88 ILE A N 1
ATOM 684 C CA . ILE A 1 88 ? -3.369 23.75 0.78 1 96.06 88 ILE A CA 1
ATOM 685 C C . ILE A 1 88 ? -4.055 25.094 1.043 1 96.06 88 ILE A C 1
ATOM 687 O O . ILE A 1 88 ? -3.439 26.141 0.895 1 96.06 88 ILE A O 1
ATOM 691 N N . VAL A 1 89 ? -5.293 25 1.355 1 95.94 89 VAL A N 1
ATOM 692 C CA . VAL A 1 89 ? -6.086 26.188 1.627 1 95.94 89 VAL A CA 1
ATOM 693 C C . VAL A 1 89 ? -6.453 26.234 3.109 1 95.94 89 VAL A C 1
ATOM 695 O O . VAL A 1 89 ? -7.082 25.312 3.631 1 95.94 89 VAL A O 1
ATOM 698 N N . GLU A 1 90 ? -6.062 27.281 3.711 1 94.12 90 GLU A N 1
ATOM 699 C CA . GLU A 1 90 ? -6.359 27.453 5.129 1 94.12 90 GLU A CA 1
ATOM 700 C C . GLU A 1 90 ? -7.523 28.422 5.328 1 94.12 90 GLU A C 1
ATOM 702 O O . GLU A 1 90 ? -7.543 29.516 4.746 1 94.12 90 GLU A O 1
ATOM 707 N N . GLU A 1 91 ? -8.43 27.922 6.031 1 90.69 91 GLU A N 1
ATOM 708 C CA . GLU A 1 91 ? -9.539 28.75 6.516 1 90.69 91 GLU A CA 1
ATOM 709 C C . GLU A 1 91 ? -9.539 28.828 8.039 1 90.69 91 GLU A C 1
ATOM 711 O O . GLU A 1 91 ? -8.75 28.156 8.703 1 90.69 91 GLU A O 1
ATOM 716 N N . ASP A 1 92 ? -10.25 29.734 8.625 1 86.75 92 ASP A N 1
ATOM 717 C CA . ASP A 1 92 ? -10.234 30 10.062 1 86.75 92 ASP A CA 1
ATOM 718 C C . ASP A 1 92 ? -10.32 28.703 10.859 1 86.75 92 ASP A C 1
ATOM 720 O O . ASP A 1 92 ? -9.469 28.422 11.711 1 86.75 92 ASP A O 1
ATOM 724 N N . LYS A 1 93 ? -11.219 27.891 10.586 1 92.88 93 LYS A N 1
ATOM 725 C CA . LYS A 1 93 ? -11.414 26.703 11.422 1 92.88 93 LYS A CA 1
ATOM 726 C C . LYS A 1 93 ? -11.242 25.422 10.609 1 92.88 93 LYS A C 1
ATOM 728 O O . LYS A 1 93 ? -11.578 24.344 11.086 1 92.88 93 LYS A O 1
ATOM 733 N N . LYS A 1 94 ? -10.758 25.656 9.414 1 95.38 94 LYS A N 1
ATOM 734 C CA . LYS A 1 94 ? -10.641 24.469 8.562 1 95.38 94 LYS A CA 1
ATOM 735 C C . LYS A 1 94 ? -9.398 24.547 7.684 1 95.38 94 LYS A C 1
ATOM 737 O O . LYS A 1 94 ? -8.891 25.625 7.406 1 95.38 94 LYS A O 1
ATOM 742 N N . VAL A 1 95 ? -8.891 23.453 7.34 1 96.12 95 VAL A N 1
ATOM 743 C CA . VAL A 1 95 ? -7.84 23.297 6.336 1 96.12 95 VAL A CA 1
ATOM 744 C C . VAL A 1 95 ? -8.328 22.391 5.215 1 96.12 95 VAL A C 1
ATOM 746 O O . VAL A 1 95 ? -8.891 21.328 5.469 1 96.12 95 VAL A O 1
ATOM 749 N N . ILE A 1 96 ? -8.18 22.875 4.023 1 95.44 96 ILE A N 1
ATOM 750 C CA . ILE A 1 96 ? -8.609 22.109 2.861 1 95.44 96 ILE A CA 1
ATOM 751 C C . ILE A 1 96 ? -7.398 21.719 2.023 1 95.44 96 ILE A C 1
ATOM 753 O O . ILE A 1 96 ? -6.625 22.578 1.592 1 95.44 96 ILE A O 1
ATOM 757 N N . PHE A 1 97 ? -7.238 20.422 1.848 1 95.06 97 PHE A N 1
ATOM 758 C CA . PHE A 1 97 ? -6.25 19.906 0.9 1 95.06 97 PHE A CA 1
ATOM 759 C C . PHE A 1 97 ? -6.898 19.609 -0.445 1 95.06 97 PHE A C 1
ATOM 761 O O . PHE A 1 97 ? -7.762 18.734 -0.539 1 95.06 97 PHE A O 1
ATOM 768 N N . GLU A 1 98 ? -6.492 20.359 -1.476 1 95.25 98 GLU A N 1
ATOM 769 C CA . GLU A 1 98 ? -6.941 20.078 -2.836 1 95.25 98 GLU A CA 1
ATOM 770 C C . GLU A 1 98 ? -5.941 19.188 -3.57 1 95.25 98 GLU A C 1
ATOM 772 O O . GLU A 1 98 ? -4.906 19.672 -4.043 1 95.25 98 GLU A O 1
ATOM 777 N N . VAL A 1 99 ? -6.258 17.969 -3.682 1 92.62 99 VAL A N 1
ATOM 778 C CA . VAL A 1 99 ? -5.391 17 -4.336 1 92.62 99 VAL A CA 1
ATOM 779 C C . VAL A 1 99 ? -5.738 16.906 -5.82 1 92.62 99 VAL A C 1
ATOM 781 O O . VAL A 1 99 ? -6.852 16.516 -6.18 1 92.62 99 VAL A O 1
ATOM 784 N N . ILE A 1 100 ? -4.758 17.297 -6.629 1 93.88 100 ILE A N 1
ATOM 785 C CA . ILE A 1 100 ? -4.992 17.375 -8.07 1 93.88 100 ILE A CA 1
ATOM 786 C C . ILE A 1 100 ? -4.441 16.109 -8.742 1 93.88 100 ILE A C 1
ATOM 788 O O . ILE A 1 100 ? -3.256 15.805 -8.609 1 93.88 100 ILE A O 1
ATOM 792 N N . ASN A 1 101 ? -5.285 15.391 -9.469 1 90.5 101 ASN A N 1
ATOM 793 C CA . ASN A 1 101 ? -4.926 14.156 -10.148 1 90.5 101 ASN A CA 1
ATOM 794 C C . ASN A 1 101 ? -4.18 13.203 -9.227 1 90.5 101 ASN A C 1
ATOM 796 O O . ASN A 1 101 ? -3.014 12.875 -9.469 1 90.5 101 ASN A O 1
ATOM 800 N N . PRO A 1 102 ? -4.914 12.727 -8.227 1 89.62 102 PRO A N 1
ATOM 801 C CA . PRO A 1 102 ? -4.262 11.773 -7.324 1 89.62 102 PRO A CA 1
ATOM 802 C C . PRO A 1 102 ? -3.754 10.531 -8.047 1 89.62 102 PRO A C 1
ATOM 804 O O . PRO A 1 102 ? -4.418 10.023 -8.953 1 89.62 102 PRO A O 1
ATOM 807 N N . THR A 1 103 ? -2.576 10.125 -7.645 1 88.81 103 THR A N 1
ATOM 808 C CA . THR A 1 103 ? -1.94 8.969 -8.273 1 88.81 103 THR A CA 1
ATOM 809 C C . THR A 1 103 ? -2.695 7.688 -7.945 1 88.81 103 THR A C 1
ATOM 811 O O . THR A 1 103 ? -2.703 6.746 -8.742 1 88.81 103 THR A O 1
ATOM 814 N N . LEU A 1 104 ? -3.326 7.672 -6.816 1 88.94 104 LEU A N 1
ATOM 815 C CA . LEU A 1 104 ? -4.082 6.492 -6.406 1 88.94 104 LEU A CA 1
ATOM 816 C C . LEU A 1 104 ? -5.57 6.672 -6.695 1 88.94 104 LEU A C 1
ATOM 818 O O . LEU A 1 104 ? -6.41 6.453 -5.82 1 88.94 104 LEU A O 1
ATOM 822 N N . ASP A 1 105 ? -5.852 7.043 -7.859 1 83.81 105 ASP A N 1
ATOM 823 C CA . ASP A 1 105 ? -7.215 7.352 -8.273 1 83.81 105 ASP A CA 1
ATOM 824 C C . ASP A 1 105 ? -8.078 6.09 -8.32 1 83.81 105 ASP A C 1
ATOM 826 O O . ASP A 1 105 ? -9.25 6.117 -7.93 1 83.81 105 ASP A O 1
ATOM 830 N N . LEU A 1 106 ? -7.504 5.02 -8.781 1 86.62 106 LEU A N 1
ATOM 831 C CA . LEU A 1 106 ? -8.25 3.766 -8.852 1 86.62 106 LEU A CA 1
ATOM 832 C C . LEU A 1 106 ? -8.711 3.334 -7.461 1 86.62 106 LEU A C 1
ATOM 834 O O . LEU A 1 106 ? -9.828 2.828 -7.305 1 86.62 106 LEU A O 1
ATOM 838 N N . PHE A 1 107 ? -7.879 3.494 -6.516 1 87.5 107 PHE A N 1
ATOM 839 C CA . PHE A 1 107 ? -8.219 3.172 -5.137 1 87.5 107 PHE A CA 1
ATOM 840 C C . PHE A 1 107 ? -9.422 3.982 -4.668 1 87.5 107 PHE A C 1
ATOM 842 O O . PHE A 1 107 ? -10.391 3.422 -4.16 1 87.5 107 PHE A O 1
ATOM 849 N N . LEU A 1 108 ? -9.336 5.223 -4.883 1 83.5 108 LEU A N 1
ATOM 850 C CA . LEU A 1 108 ? -10.414 6.109 -4.449 1 83.5 108 LEU A CA 1
ATOM 851 C C . LEU A 1 108 ? -11.711 5.789 -5.18 1 83.5 108 LEU A C 1
ATOM 853 O O . LEU A 1 108 ? -12.781 5.75 -4.566 1 83.5 108 LEU A O 1
ATOM 857 N N . LYS A 1 109 ? -11.641 5.531 -6.418 1 84.25 109 LYS A N 1
ATOM 858 C CA . LYS A 1 109 ? -12.805 5.188 -7.234 1 84.25 109 LYS A CA 1
ATOM 859 C C . LYS A 1 109 ? -13.461 3.906 -6.738 1 84.25 109 LYS A C 1
ATOM 861 O O . LYS A 1 109 ? -14.688 3.838 -6.629 1 84.25 109 LYS A O 1
ATOM 866 N N . LYS A 1 110 ? -12.656 2.99 -6.441 1 88.44 110 LYS A N 1
ATOM 867 C CA . LYS A 1 110 ? -13.195 1.709 -5.988 1 88.44 110 LYS A CA 1
ATOM 868 C C . LYS A 1 110 ? -13.875 1.847 -4.633 1 88.44 110 LYS A C 1
ATOM 870 O O . LYS A 1 110 ? -14.914 1.228 -4.387 1 88.44 110 LYS A O 1
ATOM 875 N N . LEU A 1 111 ? -13.281 2.576 -3.795 1 85.94 111 LEU A N 1
ATOM 876 C CA . LEU A 1 111 ? -13.898 2.807 -2.494 1 85.94 111 LEU A CA 1
ATOM 877 C C . LEU A 1 111 ? -15.266 3.469 -2.65 1 85.94 111 LEU A C 1
ATOM 879 O O . LEU A 1 111 ? -16.219 3.098 -1.969 1 85.94 111 LEU A O 1
ATOM 883 N N . MET A 1 112 ? -15.305 4.422 -3.479 1 81.94 112 MET A N 1
ATOM 884 C CA . MET A 1 112 ? -16.547 5.156 -3.709 1 81.94 112 MET A CA 1
ATOM 885 C C . MET A 1 112 ? -17.609 4.254 -4.332 1 81.94 112 MET A C 1
ATOM 887 O O . MET A 1 112 ? -18.766 4.277 -3.922 1 81.94 112 MET A O 1
ATOM 891 N N . GLU A 1 113 ? -17.234 3.477 -5.297 1 86.81 113 GLU A N 1
ATOM 892 C CA . GLU A 1 113 ? -18.141 2.557 -5.973 1 86.81 113 GLU A CA 1
ATOM 893 C C . GLU A 1 113 ? -18.797 1.6 -4.984 1 86.81 113 GLU A C 1
ATOM 895 O O . GLU A 1 113 ? -19.969 1.25 -5.141 1 86.81 113 GLU A O 1
ATOM 900 N N . GLU A 1 114 ? -18.062 1.257 -4 1 89.75 114 GLU A N 1
ATOM 901 C CA . GLU A 1 114 ? -18.562 0.263 -3.057 1 89.75 114 GLU A CA 1
ATOM 902 C C . GLU A 1 114 ? -19.016 0.917 -1.752 1 89.75 114 GLU A C 1
ATOM 904 O O . GLU A 1 114 ? -19.406 0.226 -0.809 1 89.75 114 GLU A O 1
ATOM 909 N N . ASN A 1 115 ? -18.906 2.236 -1.669 1 84.31 115 ASN A N 1
ATOM 910 C CA . ASN A 1 115 ? -19.266 2.984 -0.471 1 84.31 115 ASN A CA 1
ATOM 911 C C . ASN A 1 115 ? -18.484 2.504 0.75 1 84.31 115 ASN A C 1
ATOM 913 O O . ASN A 1 115 ? -19.078 2.234 1.8 1 84.31 115 ASN A O 1
ATOM 917 N N . LEU A 1 116 ? -17.203 2.293 0.524 1 85.19 116 LEU A N 1
ATOM 918 C CA . LEU A 1 116 ? -16.312 1.866 1.594 1 85.19 116 LEU A CA 1
ATOM 919 C C . LEU A 1 116 ? -15.617 3.064 2.234 1 85.19 116 LEU A C 1
ATOM 921 O O . LEU A 1 116 ? -15.211 4 1.54 1 85.19 116 LEU A O 1
ATOM 925 N N . LYS A 1 117 ? -15.547 2.959 3.529 1 77 117 LYS A N 1
ATOM 926 C CA . LYS A 1 117 ? -14.773 3.973 4.238 1 77 117 LYS A CA 1
ATOM 927 C C . LYS A 1 117 ? -13.273 3.736 4.074 1 77 117 LYS A C 1
ATOM 929 O O . LYS A 1 117 ? -12.812 2.592 4.094 1 77 117 LYS A O 1
ATOM 934 N N . PRO A 1 118 ? -12.555 4.797 3.873 1 80.88 118 PRO A N 1
ATOM 935 C CA . PRO A 1 118 ? -11.109 4.633 3.775 1 80.88 118 PRO A CA 1
ATOM 936 C C . PRO A 1 118 ? -10.438 4.477 5.137 1 80.88 118 PRO A C 1
ATOM 938 O O . PRO A 1 118 ? -9.875 5.438 5.668 1 80.88 118 PRO A O 1
ATOM 941 N N . TYR A 1 119 ? -10.406 3.328 5.668 1 77.38 119 TYR A N 1
ATOM 942 C CA . TYR A 1 119 ? -9.773 3.062 6.957 1 77.38 119 TYR A CA 1
ATOM 943 C C . TYR A 1 119 ? -8.281 3.352 6.898 1 77.38 119 TYR A C 1
ATOM 945 O O . TYR A 1 119 ? -7.719 3.936 7.828 1 77.38 119 TYR A O 1
ATOM 953 N N . VAL A 1 120 ? -7.727 2.842 5.879 1 78.56 120 VAL A N 1
ATOM 954 C CA . VAL A 1 120 ? -6.312 3.113 5.633 1 78.56 120 VAL A CA 1
ATOM 955 C C . VAL A 1 120 ? -6.156 3.949 4.367 1 78.56 120 VAL A C 1
ATOM 957 O O . VAL A 1 120 ? -6.41 3.463 3.26 1 78.56 120 VAL A O 1
ATOM 960 N N . CYS A 1 121 ? -5.922 5.195 4.582 1 78.31 121 CYS A N 1
ATOM 961 C CA . CYS A 1 121 ? -5.723 6.109 3.461 1 78.31 121 CYS A CA 1
ATOM 962 C C . CYS A 1 121 ? -4.473 6.957 3.666 1 78.31 121 CYS A C 1
ATOM 964 O O . CYS A 1 121 ? -4.449 7.84 4.523 1 78.31 121 CYS A O 1
ATOM 966 N N . PRO A 1 122 ? -3.541 6.707 2.875 1 69.69 122 PRO A N 1
ATOM 967 C CA . PRO A 1 122 ? -2.252 7.371 3.072 1 69.69 122 PRO A CA 1
ATOM 968 C C . PRO A 1 122 ? -2.33 8.883 2.854 1 69.69 122 PRO A C 1
ATOM 970 O O . PRO A 1 122 ? -1.587 9.641 3.484 1 69.69 122 PRO A O 1
ATOM 973 N N . PHE A 1 123 ? -3.248 9.312 2.049 1 75.62 123 PHE A N 1
ATOM 974 C CA . PHE A 1 123 ? -3.326 10.734 1.736 1 75.62 123 PHE A CA 1
ATOM 975 C C . PHE A 1 123 ? -3.826 11.531 2.939 1 75.62 123 PHE A C 1
ATOM 977 O O . PHE A 1 123 ? -3.217 12.523 3.33 1 75.62 123 PHE A O 1
ATOM 984 N N . MET A 1 124 ? -4.809 10.953 3.512 1 80.75 124 MET A N 1
ATOM 985 C CA . MET A 1 124 ? -5.527 11.68 4.551 1 80.75 124 MET A CA 1
ATOM 986 C C . MET A 1 124 ? -4.695 11.773 5.824 1 80.75 124 MET A C 1
ATOM 988 O O . MET A 1 124 ? -4.512 12.867 6.375 1 80.75 124 MET A O 1
ATOM 992 N N . TYR A 1 125 ? -4.141 10.773 6.184 1 80.06 125 TYR A N 1
ATOM 993 C CA . TYR A 1 125 ? -3.453 10.742 7.469 1 80.06 125 TYR A CA 1
ATOM 994 C C . TYR A 1 125 ? -2.084 11.406 7.371 1 80.06 125 TYR A C 1
ATOM 996 O O . TYR A 1 125 ? -1.657 12.102 8.289 1 80.06 125 TYR A O 1
ATOM 1004 N N . LEU A 1 126 ? -1.481 11.172 6.238 1 85.62 126 LEU A N 1
ATOM 1005 C CA . LEU A 1 126 ? -0.171 11.789 6.039 1 85.62 126 LEU A CA 1
ATOM 1006 C C . LEU A 1 126 ? -0.273 13.305 6.051 1 85.62 126 LEU A C 1
ATOM 1008 O O . LEU A 1 126 ? 0.442 13.977 6.801 1 85.62 126 LEU A O 1
ATOM 1012 N N . LEU A 1 127 ? -1.186 13.812 5.277 1 90.38 127 LEU A N 1
ATOM 1013 C CA . LEU A 1 127 ? -1.315 15.258 5.137 1 90.38 127 LEU A CA 1
ATOM 1014 C C . LEU A 1 127 ? -1.777 15.891 6.445 1 90.38 127 LEU A C 1
ATOM 1016 O O . LEU A 1 127 ? -1.24 16.922 6.863 1 90.38 127 LEU A O 1
ATOM 1020 N N . SER A 1 128 ? -2.771 15.266 7.035 1 90.06 128 SER A N 1
ATOM 1021 C CA . SER A 1 128 ? -3.285 15.82 8.281 1 90.06 128 SER A CA 1
ATOM 1022 C C . SER A 1 128 ? -2.211 15.836 9.367 1 90.06 128 SER A C 1
ATOM 1024 O O . SER A 1 128 ? -2.074 16.812 10.102 1 90.06 128 SER A O 1
ATOM 1026 N N . GLU A 1 129 ? -1.468 14.867 9.461 1 87.12 129 GLU A N 1
ATOM 1027 C CA . GLU A 1 129 ? -0.458 14.773 10.508 1 87.12 129 GLU A CA 1
ATOM 1028 C C . GLU A 1 129 ? 0.698 15.734 10.25 1 87.12 129 GLU A C 1
ATOM 1030 O O . GLU A 1 129 ? 1.163 16.406 11.172 1 87.12 129 GLU A O 1
ATOM 1035 N N . ILE A 1 130 ? 1.183 15.664 9.023 1 89.25 130 ILE A N 1
ATOM 1036 C CA . ILE A 1 130 ? 2.299 16.547 8.695 1 89.25 130 ILE A CA 1
ATOM 1037 C C . ILE A 1 130 ? 1.904 18 8.953 1 89.25 130 ILE A C 1
ATOM 1039 O O . ILE A 1 130 ? 2.682 18.766 9.523 1 89.25 130 ILE A O 1
ATOM 1043 N N . TYR A 1 131 ? 0.73 18.297 8.5 1 91.88 131 TYR A N 1
ATOM 1044 C CA . TYR A 1 131 ? 0.24 19.641 8.711 1 91.88 131 TYR A CA 1
ATOM 1045 C C . TYR A 1 131 ? 0.082 19.938 10.195 1 91.88 131 TYR A C 1
ATOM 1047 O O . TYR A 1 131 ? 0.452 21.016 10.664 1 91.88 131 TYR A O 1
ATOM 1055 N N . SER A 1 132 ? -0.477 19.031 10.898 1 91.12 132 SER A N 1
ATOM 1056 C CA . SER A 1 132 ? -0.712 19.203 12.328 1 91.12 132 SER A CA 1
ATOM 1057 C C . SER A 1 132 ? 0.594 19.438 13.078 1 91.12 132 SER A C 1
ATOM 1059 O O . SER A 1 132 ? 0.69 20.344 13.906 1 91.12 132 SER A O 1
ATOM 1061 N N . VAL A 1 133 ? 1.541 18.641 12.789 1 85.44 133 VAL A N 1
ATOM 1062 C CA . VAL A 1 133 ? 2.83 18.734 13.469 1 85.44 133 VAL A CA 1
ATOM 1063 C C . VAL A 1 133 ? 3.506 20.047 13.117 1 85.44 133 VAL A C 1
ATOM 1065 O O . VAL A 1 133 ? 4.105 20.703 13.984 1 85.44 133 VAL A O 1
ATOM 1068 N N . SER A 1 134 ? 3.381 20.422 11.914 1 88.19 134 SER A N 1
ATOM 1069 C CA . SER A 1 134 ? 4.055 21.625 11.445 1 88.19 134 SER A CA 1
ATOM 1070 C C . SER A 1 134 ? 3.363 22.875 11.953 1 88.19 134 SER A C 1
ATOM 1072 O O . SER A 1 134 ? 3.998 23.922 12.109 1 88.19 134 SER A O 1
ATOM 1074 N N . ASN A 1 135 ? 2.094 22.812 12.203 1 88.56 135 ASN A N 1
ATOM 1075 C CA . ASN A 1 135 ? 1.328 24 12.57 1 88.56 135 ASN A CA 1
ATOM 1076 C C . ASN A 1 135 ? 0.836 23.922 14.016 1 88.56 135 ASN A C 1
ATOM 1078 O O . ASN A 1 135 ? 0.043 24.766 14.453 1 88.56 135 ASN A O 1
ATOM 1082 N N . ASN A 1 136 ? 1.33 22.922 14.703 1 86.44 136 ASN A N 1
ATOM 1083 C CA . ASN A 1 136 ? 0.975 22.719 16.094 1 86.44 136 ASN A CA 1
ATOM 1084 C C . ASN A 1 136 ? -0.536 22.766 16.312 1 86.44 136 ASN A C 1
ATOM 1086 O O . ASN A 1 136 ? -1.029 23.531 17.125 1 86.44 136 ASN A O 1
ATOM 1090 N N . CYS A 1 137 ? -1.234 22.094 15.531 1 89.12 137 CYS A N 1
ATOM 1091 C CA . CYS A 1 137 ? -2.684 21.953 15.633 1 89.12 137 CYS A CA 1
ATOM 1092 C C . CYS A 1 137 ? -3.121 20.516 15.367 1 89.12 137 CYS A C 1
ATOM 1094 O O . CYS A 1 137 ? -2.301 19.672 15.008 1 89.12 137 CYS A O 1
ATOM 1096 N N . ARG A 1 138 ? -4.34 20.312 15.695 1 89.75 138 ARG A N 1
ATOM 1097 C CA . ARG A 1 138 ? -4.906 19 15.422 1 89.75 138 ARG A CA 1
ATOM 1098 C C . ARG A 1 138 ? -6.004 19.094 14.367 1 89.75 138 ARG A C 1
ATOM 1100 O O . ARG A 1 138 ? -6.852 19.984 14.414 1 89.75 138 ARG A O 1
ATOM 1107 N N . LEU A 1 139 ? -5.898 18.156 13.445 1 90.56 139 LEU A N 1
ATOM 1108 C CA . LEU A 1 139 ? -6.879 18.125 12.359 1 90.56 139 LEU A CA 1
ATOM 1109 C C . LEU A 1 139 ? -7.742 16.859 12.445 1 90.56 139 LEU A C 1
ATOM 1111 O O . LEU A 1 139 ? -7.246 15.789 12.781 1 90.56 139 LEU A O 1
ATOM 1115 N N . MET A 1 140 ? -9 17.078 12.234 1 87.62 140 MET A N 1
ATOM 1116 C CA . MET A 1 140 ? -9.953 15.984 12.117 1 87.62 140 MET A CA 1
ATOM 1117 C C . MET A 1 140 ? -10.656 16.016 10.766 1 87.62 140 MET A C 1
ATOM 1119 O O . MET A 1 140 ? -11.164 17.062 10.359 1 87.62 140 MET A O 1
ATOM 1123 N N . LEU A 1 141 ? -10.711 14.867 10.109 1 85.38 141 LEU A N 1
ATOM 1124 C CA . LEU A 1 141 ? -11.375 14.812 8.805 1 85.38 141 LEU A CA 1
ATOM 1125 C C . LEU A 1 141 ? -12.867 15.109 8.945 1 85.38 141 LEU A C 1
ATOM 1127 O O . LEU A 1 141 ? -13.555 14.5 9.766 1 85.38 141 LEU A O 1
ATOM 1131 N N . SER A 1 142 ? -13.281 16.047 8.195 1 87.19 142 SER A N 1
ATOM 1132 C CA . SER A 1 142 ? -14.688 16.438 8.219 1 87.19 142 SER A CA 1
ATOM 1133 C C . SER A 1 142 ? -15.43 15.914 6.988 1 87.19 142 SER A C 1
ATOM 1135 O O . SER A 1 142 ? -16.578 15.477 7.08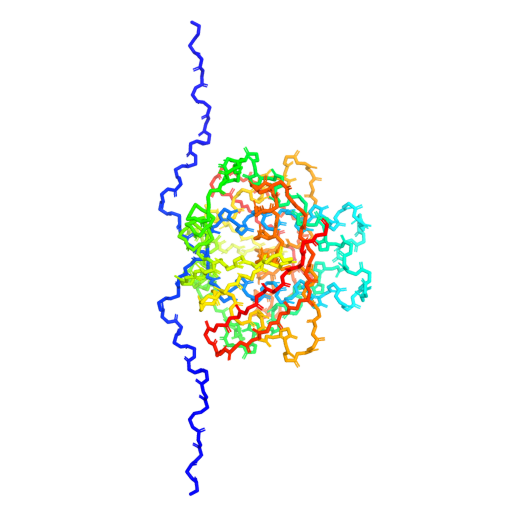6 1 87.19 142 SER A O 1
ATOM 1137 N N . ASP A 1 143 ? -14.734 16.031 5.836 1 84.56 143 ASP A N 1
ATOM 1138 C CA . ASP A 1 143 ? -15.414 15.664 4.598 1 84.56 143 ASP A CA 1
ATOM 1139 C C . ASP A 1 143 ? -14.414 15.383 3.48 1 84.56 143 ASP A C 1
ATOM 1141 O O . ASP A 1 143 ? -13.289 15.891 3.51 1 84.56 143 ASP A O 1
ATOM 1145 N N . VAL A 1 144 ? -14.734 14.477 2.572 1 82.62 144 VAL A N 1
ATOM 1146 C CA . VAL A 1 144 ? -14.031 14.234 1.316 1 82.62 144 VAL A CA 1
ATOM 1147 C C . VAL A 1 144 ? -14.953 14.547 0.141 1 82.62 144 VAL A C 1
ATOM 1149 O O . VAL A 1 144 ? -16.016 13.938 -0.004 1 82.62 144 VAL A O 1
ATOM 1152 N N . VAL A 1 145 ? -14.594 15.445 -0.683 1 85.5 145 VAL A N 1
ATOM 1153 C CA . VAL A 1 145 ? -15.469 15.914 -1.754 1 85.5 145 VAL A CA 1
ATOM 1154 C C . VAL A 1 145 ? -14.773 15.734 -3.102 1 85.5 145 VAL A C 1
ATOM 1156 O O . VAL A 1 145 ? -13.836 16.469 -3.426 1 85.5 145 VAL A O 1
ATOM 1159 N N . PRO A 1 146 ? -15.234 14.781 -3.85 1 82.94 146 PRO A N 1
ATOM 1160 C CA . PRO A 1 146 ? -14.758 14.766 -5.234 1 82.94 146 PRO A CA 1
ATOM 1161 C C . PRO A 1 146 ? -15.25 15.961 -6.043 1 82.94 146 PRO A C 1
ATOM 1163 O O . PRO A 1 146 ? -16.453 16.109 -6.25 1 82.94 146 PRO A O 1
ATOM 1166 N N . GLU A 1 147 ? -14.398 16.875 -6.367 1 84.19 147 GLU A N 1
ATOM 1167 C CA . GLU A 1 147 ? -14.812 18.078 -7.09 1 84.19 147 GLU A CA 1
ATOM 1168 C C . GLU A 1 147 ? -14.922 17.812 -8.586 1 84.19 147 GLU A C 1
ATOM 1170 O O . GLU A 1 147 ? -15.898 18.203 -9.227 1 84.19 147 GLU A O 1
ATOM 1175 N N . THR A 1 148 ? -13.883 17.281 -9.156 1 82.94 148 THR A N 1
ATOM 1176 C CA . THR A 1 148 ? -13.844 16.797 -10.531 1 82.94 148 THR A CA 1
ATOM 1177 C C . THR A 1 148 ? -13.195 15.414 -10.609 1 82.94 148 THR A C 1
ATOM 1179 O O . THR A 1 148 ? -12.836 14.836 -9.578 1 82.94 148 THR A O 1
ATOM 1182 N N . GLU A 1 149 ? -13.18 14.93 -11.766 1 77.88 149 GLU A N 1
ATOM 1183 C CA . GLU A 1 149 ? -12.492 13.656 -11.969 1 77.88 149 GLU A CA 1
ATOM 1184 C C . GLU A 1 149 ? -11.016 13.758 -11.609 1 77.88 149 GLU A C 1
ATOM 1186 O O . GLU A 1 149 ? -10.391 12.766 -11.234 1 77.88 149 GLU A O 1
ATOM 1191 N N . GLU A 1 150 ? -10.57 14.984 -11.625 1 86.75 150 GLU A N 1
ATOM 1192 C CA . GLU A 1 150 ? -9.133 15.164 -11.484 1 86.75 150 GLU A CA 1
ATOM 1193 C C . GLU A 1 150 ? -8.781 15.781 -10.133 1 86.75 150 GLU A C 1
ATOM 1195 O O . GLU A 1 150 ? -7.609 15.93 -9.789 1 86.75 150 GLU A O 1
ATOM 1200 N N . LYS A 1 151 ? -9.844 16.109 -9.414 1 89.94 151 LYS A N 1
ATOM 1201 C CA . LYS A 1 151 ? -9.562 16.859 -8.188 1 89.94 151 LYS A CA 1
ATOM 1202 C C . LYS A 1 151 ? -10.43 16.359 -7.031 1 89.94 151 LYS A C 1
ATOM 1204 O O . LYS A 1 151 ? -11.641 16.188 -7.184 1 89.94 151 LYS A O 1
ATOM 1209 N N . VAL A 1 152 ? -9.773 16.109 -5.887 1 88.69 152 VAL A N 1
ATOM 1210 C CA . VAL A 1 152 ? -10.461 15.719 -4.656 1 88.69 152 VAL A CA 1
ATOM 1211 C C . VAL A 1 152 ? -10.117 16.719 -3.545 1 88.69 152 VAL A C 1
ATOM 1213 O O . VAL A 1 152 ? -8.961 17.125 -3.4 1 88.69 152 VAL A O 1
ATOM 1216 N N . LYS A 1 153 ? -11.102 17.125 -2.826 1 91.31 153 LYS A N 1
ATOM 1217 C CA . LYS A 1 153 ? -10.906 18 -1.674 1 91.31 153 LYS A CA 1
ATOM 1218 C C . LYS A 1 153 ? -11.039 17.219 -0.366 1 91.31 153 LYS A C 1
ATOM 1220 O O . LYS A 1 153 ? -12.047 16.562 -0.134 1 91.31 153 LYS A O 1
ATOM 1225 N N . LEU A 1 154 ? -10.008 17.281 0.4 1 90.56 154 LEU A N 1
ATOM 1226 C CA . LEU A 1 154 ? -10.031 16.766 1.764 1 90.56 154 LEU A CA 1
ATOM 1227 C C . LEU A 1 154 ? -10.227 17.891 2.771 1 90.56 154 LEU A C 1
ATOM 1229 O O . LEU A 1 154 ? -9.344 18.734 2.938 1 90.56 154 LEU A O 1
ATOM 1233 N N . ILE A 1 155 ? -11.352 17.891 3.441 1 92.44 155 ILE A N 1
ATOM 1234 C CA . ILE A 1 155 ? -11.688 18.984 4.352 1 92.44 155 ILE A CA 1
ATOM 1235 C C . ILE A 1 155 ? -11.477 18.531 5.797 1 92.44 155 ILE A C 1
ATOM 1237 O O . ILE A 1 155 ? -12.07 17.547 6.242 1 92.44 155 ILE A O 1
ATOM 1241 N N . PHE A 1 156 ? -10.633 19.312 6.484 1 93.25 156 PHE A N 1
ATOM 1242 C CA . PHE A 1 156 ? -10.328 19.016 7.883 1 93.25 156 PHE A CA 1
ATOM 1243 C C . PHE A 1 156 ? -10.734 20.188 8.781 1 93.25 156 PHE A C 1
ATOM 1245 O O . PHE A 1 156 ? -10.578 21.344 8.406 1 93.25 156 PHE A O 1
ATOM 1252 N N . LYS A 1 157 ? -11.219 19.859 9.883 1 94.75 157 LYS A N 1
ATOM 1253 C CA . LYS A 1 157 ? -11.492 20.859 10.914 1 94.75 157 LYS A CA 1
ATOM 1254 C C . LYS A 1 157 ? -10.367 20.922 11.945 1 94.75 157 LYS A C 1
ATOM 1256 O O . LYS A 1 157 ? -9.812 19.875 12.312 1 94.75 157 LYS A O 1
ATOM 1261 N N . LYS A 1 158 ? -10.102 22.094 12.336 1 92.69 158 LYS A N 1
ATOM 1262 C CA . LYS A 1 158 ? -9.172 22.266 13.453 1 92.69 158 LYS A CA 1
ATOM 1263 C C . LYS A 1 158 ? -9.859 21.984 14.781 1 92.69 158 LYS A C 1
ATOM 1265 O O . LYS A 1 158 ? -10.961 22.469 15.039 1 92.69 158 LYS A O 1
ATOM 1270 N N . VAL A 1 159 ? -9.242 21.094 15.523 1 86.56 159 VAL A N 1
ATOM 1271 C CA . VAL A 1 159 ? -9.883 20.734 16.781 1 86.56 159 VAL A CA 1
ATOM 1272 C C . VAL A 1 159 ? -8.914 20.984 17.938 1 86.56 159 VAL A C 1
ATOM 1274 O O . VAL A 1 159 ? -7.695 20.938 17.766 1 86.56 159 VAL A O 1
ATOM 1277 N N . MET B 1 1 ? -27.297 4.461 -33.562 1 18.52 1 MET B N 1
ATOM 1278 C CA . MET B 1 1 ? -27.5 4.492 -32.125 1 18.52 1 MET B CA 1
ATOM 1279 C C . MET B 1 1 ? -26.172 4.582 -31.391 1 18.52 1 MET B C 1
ATOM 1281 O O . MET B 1 1 ? -25.344 3.672 -31.469 1 18.52 1 MET B O 1
ATOM 1285 N N . VAL B 1 2 ? -25.438 5.73 -31.266 1 21.58 2 VAL B N 1
ATOM 1286 C CA . VAL B 1 2 ? -24.047 6.129 -31.25 1 21.58 2 VAL B CA 1
ATOM 1287 C C . VAL B 1 2 ? -23.438 5.801 -29.875 1 21.58 2 VAL B C 1
ATOM 1289 O O . VAL B 1 2 ? -23.938 6.25 -28.844 1 21.58 2 VAL B O 1
ATOM 1292 N N . CYS B 1 3 ? -23.141 4.598 -29.375 1 22.77 3 CYS B N 1
ATOM 1293 C CA . CYS B 1 3 ? -22.734 3.793 -28.234 1 22.77 3 CYS B CA 1
ATOM 1294 C C . CYS B 1 3 ? -21.5 4.387 -27.562 1 22.77 3 CYS B C 1
ATOM 1296 O O . CYS B 1 3 ? -20.422 4.445 -28.172 1 22.77 3 CYS B O 1
ATOM 1298 N N . SER B 1 4 ? -21.578 5.523 -26.672 1 22.66 4 SER B N 1
ATOM 1299 C CA . SER B 1 4 ? -20.875 6.652 -26.078 1 22.66 4 SER B CA 1
ATOM 1300 C C . SER B 1 4 ? -19.641 6.191 -25.312 1 22.66 4 SER B C 1
ATOM 1302 O O . SER B 1 4 ? -19.672 5.16 -24.625 1 22.66 4 SER B O 1
ATOM 1304 N N . ARG B 1 5 ? -18.438 6.48 -25.766 1 28.59 5 ARG B N 1
ATOM 1305 C CA . ARG B 1 5 ? -17 6.477 -25.5 1 28.59 5 ARG B CA 1
ATOM 1306 C C . ARG B 1 5 ? -16.719 6.797 -24.031 1 28.59 5 ARG B C 1
ATOM 1308 O O . ARG B 1 5 ? -17.016 7.898 -23.562 1 28.59 5 ARG B O 1
ATOM 1315 N N . GLY B 1 6 ? -17.078 6.035 -23.125 1 25.73 6 GLY B N 1
ATOM 1316 C CA . GLY B 1 6 ? -17.078 5.945 -21.672 1 25.73 6 GLY B CA 1
ATOM 1317 C C . GLY B 1 6 ? -15.867 6.594 -21.031 1 25.73 6 GLY B C 1
ATOM 1318 O O . GLY B 1 6 ? -14.758 6.52 -21.562 1 25.73 6 GLY B O 1
ATOM 1319 N N . ILE B 1 7 ? -15.914 7.625 -20.172 1 28.5 7 ILE B N 1
ATOM 1320 C CA . ILE B 1 7 ? -15.156 8.781 -19.703 1 28.5 7 ILE B CA 1
ATOM 1321 C C . ILE B 1 7 ? -13.742 8.359 -19.344 1 28.5 7 ILE B C 1
ATOM 1323 O O . ILE B 1 7 ? -12.789 9.125 -19.516 1 28.5 7 ILE B O 1
ATOM 1327 N N . PHE B 1 8 ? -13.484 7.348 -18.422 1 29.17 8 PHE B N 1
ATOM 1328 C CA . PHE B 1 8 ? -12.172 7.262 -17.797 1 29.17 8 PHE B CA 1
ATOM 1329 C C . PHE B 1 8 ? -11.172 6.59 -18.734 1 29.17 8 PHE B C 1
ATOM 1331 O O . PHE B 1 8 ? -11.148 5.363 -18.844 1 29.17 8 PHE B O 1
ATOM 1338 N N . GLY B 1 9 ? -10.984 6.84 -19.859 1 28.58 9 GLY B N 1
ATOM 1339 C CA . GLY B 1 9 ? -9.797 6.484 -20.625 1 28.58 9 GLY B CA 1
ATOM 1340 C C . GLY B 1 9 ? -8.516 6.555 -19.812 1 28.58 9 GLY B C 1
ATOM 1341 O O . GLY B 1 9 ? -7.934 7.633 -19.656 1 28.58 9 GLY B O 1
ATOM 1342 N N . ILE B 1 10 ? -8.352 5.773 -18.812 1 32.12 10 ILE B N 1
ATOM 1343 C CA . ILE B 1 10 ? -7.152 5.727 -17.984 1 32.12 10 ILE B CA 1
ATOM 1344 C C . ILE B 1 10 ? -5.914 5.723 -18.875 1 32.12 10 ILE B C 1
ATOM 1346 O O . ILE B 1 10 ? -5.715 4.801 -19.672 1 32.12 10 ILE B O 1
ATOM 1350 N N . ASP B 1 11 ? -5.621 6.684 -19.594 1 33.12 11 ASP B N 1
ATOM 1351 C CA . ASP B 1 11 ? -4.305 6.723 -20.219 1 33.12 11 ASP B CA 1
ATOM 1352 C C . ASP B 1 11 ? -3.238 6.145 -19.281 1 33.12 11 ASP B C 1
ATOM 1354 O O . ASP B 1 11 ? -2.91 6.746 -18.25 1 33.12 11 ASP B O 1
ATOM 1358 N N . ILE B 1 12 ? -3.021 4.973 -19.172 1 36.31 12 ILE B N 1
ATOM 1359 C CA . ILE B 1 12 ? -2.059 4.117 -18.484 1 36.31 12 ILE B CA 1
ATOM 1360 C C . ILE B 1 12 ? -0.672 4.758 -18.531 1 36.31 12 ILE B C 1
ATOM 1362 O O . ILE B 1 12 ? 0.285 4.227 -17.969 1 36.31 12 ILE B O 1
ATOM 1366 N N . MET B 1 13 ? -0.226 5.453 -19.609 1 35.88 13 MET B N 1
ATOM 1367 C CA . MET B 1 13 ? 1.18 5.707 -19.922 1 35.88 13 MET B CA 1
ATOM 1368 C C . MET B 1 13 ? 1.862 6.441 -18.766 1 35.88 13 MET B C 1
ATOM 1370 O O . MET B 1 13 ? 2.986 6.105 -18.391 1 35.88 13 MET B O 1
ATOM 1374 N N . ASN B 1 14 ? 1.696 7.773 -18.703 1 39.31 14 ASN B N 1
ATOM 1375 C CA . ASN B 1 14 ? 2.658 8.586 -17.969 1 39.31 14 ASN B CA 1
ATOM 1376 C C . ASN B 1 14 ? 2.605 8.297 -16.469 1 39.31 14 ASN B C 1
ATOM 1378 O O . ASN B 1 14 ? 2.025 9.062 -15.711 1 39.31 14 ASN B O 1
ATOM 1382 N N . LYS B 1 15 ? 2.414 7.051 -16.234 1 49.38 15 LYS B N 1
ATOM 1383 C CA . LYS B 1 15 ? 2.062 6.586 -14.891 1 49.38 15 LYS B CA 1
ATOM 1384 C C . LYS B 1 15 ? 3.17 6.906 -13.891 1 49.38 15 LYS B C 1
ATOM 1386 O O . LYS B 1 15 ? 4.305 6.445 -14.039 1 49.38 15 LYS B O 1
ATOM 1391 N N . LYS B 1 16 ? 3.158 8.047 -13.32 1 60.19 16 LYS B N 1
ATOM 1392 C CA . LYS B 1 16 ? 4.062 8.438 -12.242 1 60.19 16 LYS B CA 1
ATOM 1393 C C . LYS B 1 16 ? 4.098 7.371 -11.148 1 60.19 16 LYS B C 1
ATOM 1395 O O . LYS B 1 16 ? 3.084 6.738 -10.852 1 60.19 16 LYS B O 1
ATOM 1400 N N . GLY B 1 17 ? 5.242 6.77 -11.016 1 77.5 17 GLY B N 1
ATOM 1401 C CA . GLY B 1 17 ? 5.457 5.801 -9.953 1 77.5 17 GLY B CA 1
ATOM 1402 C C . GLY B 1 17 ? 5.422 6.422 -8.57 1 77.5 17 GLY B C 1
ATOM 1403 O O . GLY B 1 17 ? 5.551 7.641 -8.422 1 77.5 17 GLY B O 1
ATOM 1404 N N . ILE B 1 18 ? 4.859 5.66 -7.691 1 86.81 18 ILE B N 1
ATOM 1405 C CA . ILE B 1 18 ? 4.891 6.055 -6.289 1 86.81 18 ILE B CA 1
ATOM 1406 C C . ILE B 1 18 ? 6.227 5.652 -5.668 1 86.81 18 ILE B C 1
ATOM 1408 O O . ILE B 1 18 ? 6.77 4.59 -5.988 1 86.81 18 ILE B O 1
ATOM 1412 N N . ASP B 1 19 ? 6.66 6.543 -4.891 1 89.62 19 ASP B N 1
ATOM 1413 C CA . ASP B 1 19 ? 7.957 6.32 -4.262 1 89.62 19 ASP B CA 1
ATOM 1414 C C . ASP B 1 19 ? 7.965 5.016 -3.467 1 89.62 19 ASP B C 1
ATOM 1416 O O . ASP B 1 19 ? 7.031 4.734 -2.713 1 89.62 19 ASP B O 1
ATOM 1420 N N . SER B 1 20 ? 9 4.273 -3.676 1 88.81 20 SER B N 1
ATOM 1421 C CA . SER B 1 20 ? 9.086 2.961 -3.045 1 88.81 20 SER B CA 1
ATOM 1422 C C . SER B 1 20 ? 9.258 3.084 -1.534 1 88.81 20 SER B C 1
ATOM 1424 O O . SER B 1 20 ? 8.789 2.229 -0.779 1 88.81 20 SER B O 1
ATOM 1426 N N . LEU B 1 21 ? 9.891 4.098 -1.113 1 89.31 21 LEU B N 1
ATOM 1427 C CA . LEU B 1 21 ? 10.062 4.305 0.321 1 89.31 21 LEU B CA 1
ATOM 1428 C C . LEU B 1 21 ? 8.727 4.594 0.991 1 89.31 21 LEU B C 1
ATOM 1430 O O . LEU B 1 21 ? 8.445 4.078 2.076 1 89.31 21 LEU B O 1
ATOM 1434 N N . PHE B 1 22 ? 8.008 5.371 0.345 1 89.69 22 PHE B N 1
ATOM 1435 C CA . PHE B 1 22 ? 6.676 5.66 0.86 1 89.69 22 PHE B CA 1
ATOM 1436 C C . PHE B 1 22 ? 5.84 4.387 0.936 1 89.69 22 PHE B C 1
ATOM 1438 O O . PHE B 1 22 ? 5.18 4.133 1.945 1 89.69 22 PHE B O 1
ATOM 1445 N N . VAL B 1 23 ? 5.859 3.654 -0.107 1 90.31 23 VAL B N 1
ATOM 1446 C CA . VAL B 1 23 ? 5.086 2.42 -0.155 1 90.31 23 VAL B CA 1
ATOM 1447 C C . VAL B 1 23 ? 5.586 1.451 0.912 1 90.31 23 VAL B C 1
ATOM 1449 O O . VAL B 1 23 ? 4.793 0.766 1.561 1 90.31 23 VAL B O 1
ATOM 1452 N N . SER B 1 24 ? 6.867 1.478 1.119 1 90.38 24 SER B N 1
ATOM 1453 C CA . SER B 1 24 ? 7.441 0.637 2.164 1 90.38 24 SER B CA 1
ATOM 1454 C C . SER B 1 24 ? 6.953 1.06 3.545 1 90.38 24 SER B C 1
ATOM 1456 O O . SER B 1 24 ? 6.613 0.214 4.375 1 90.38 24 SER B O 1
ATOM 1458 N N . ALA B 1 25 ? 6.984 2.299 3.77 1 90.19 25 ALA B N 1
ATOM 1459 C CA . ALA B 1 25 ? 6.527 2.82 5.055 1 90.19 25 ALA B CA 1
ATOM 1460 C C . ALA B 1 25 ? 5.062 2.471 5.301 1 90.19 25 ALA B C 1
ATOM 1462 O O . ALA B 1 25 ? 4.684 2.123 6.418 1 90.19 25 ALA B O 1
ATOM 1463 N N . LEU B 1 26 ? 4.348 2.572 4.273 1 89.12 26 LEU B N 1
ATOM 1464 C CA . LEU B 1 26 ? 2.928 2.244 4.348 1 89.12 26 LEU B CA 1
ATOM 1465 C C . LEU B 1 26 ? 2.725 0.771 4.684 1 89.12 26 LEU B C 1
ATOM 1467 O O . LEU B 1 26 ? 1.98 0.438 5.609 1 89.12 26 LEU B O 1
ATOM 1471 N N . TYR B 1 27 ? 3.375 -0.065 4.012 1 90 27 TYR B N 1
ATOM 1472 C CA . TYR B 1 27 ? 3.248 -1.503 4.215 1 90 27 TYR B CA 1
ATOM 1473 C C . TYR B 1 27 ? 3.707 -1.898 5.613 1 90 27 TYR B C 1
ATOM 1475 O O . TYR B 1 27 ? 3.059 -2.707 6.281 1 90 27 TYR B O 1
ATOM 1483 N N . TYR B 1 28 ? 4.773 -1.371 5.945 1 91.75 28 TYR B N 1
ATOM 1484 C CA . TYR B 1 28 ? 5.27 -1.633 7.289 1 91.75 28 TYR B CA 1
ATOM 1485 C C . TYR B 1 28 ? 4.242 -1.229 8.344 1 91.75 28 TYR B C 1
ATOM 1487 O O . TYR B 1 28 ? 3.928 -2.008 9.242 1 91.75 28 TYR B O 1
ATOM 1495 N N . SER B 1 29 ? 3.721 -0.104 8.18 1 92 29 SER B N 1
ATOM 1496 C CA . SER B 1 29 ? 2.82 0.445 9.195 1 92 29 SER B CA 1
ATOM 1497 C C . SER B 1 29 ? 1.518 -0.345 9.258 1 92 29 SER B C 1
ATOM 1499 O O . SER B 1 29 ? 0.957 -0.537 10.336 1 92 29 SER B O 1
ATOM 1501 N N . ILE B 1 30 ? 1.03 -0.766 8.141 1 90.75 30 ILE B N 1
ATOM 1502 C CA . ILE B 1 30 ? -0.19 -1.564 8.102 1 90.75 30 ILE B CA 1
ATOM 1503 C C . ILE B 1 30 ? 0.049 -2.904 8.797 1 90.75 30 ILE B C 1
ATOM 1505 O O . ILE B 1 30 ? -0.758 -3.334 9.625 1 90.75 30 ILE B O 1
ATOM 1509 N N . ASN B 1 31 ? 1.138 -3.539 8.453 1 91.38 31 ASN B N 1
ATOM 1510 C CA . ASN B 1 31 ? 1.453 -4.812 9.094 1 91.38 31 ASN B CA 1
ATOM 1511 C C . ASN B 1 31 ? 1.665 -4.656 10.594 1 91.38 31 ASN B C 1
ATOM 1513 O O . ASN B 1 31 ? 1.216 -5.492 11.383 1 91.38 31 ASN B O 1
ATOM 1517 N N . LYS B 1 32 ? 2.357 -3.617 10.969 1 92.56 32 LYS B N 1
ATOM 1518 C CA . LYS B 1 32 ? 2.574 -3.34 12.391 1 92.56 32 LYS B CA 1
ATOM 1519 C C . LYS B 1 32 ? 1.252 -3.115 13.117 1 92.56 32 LYS B C 1
ATOM 1521 O O . LYS B 1 32 ? 1.05 -3.625 14.219 1 92.56 32 LYS B O 1
ATOM 1526 N N . ALA B 1 33 ? 0.388 -2.365 12.492 1 91.38 33 ALA B N 1
ATOM 1527 C CA . ALA B 1 33 ? -0.925 -2.102 13.07 1 91.38 33 ALA B CA 1
ATOM 1528 C C . ALA B 1 33 ? -1.726 -3.391 13.227 1 91.38 33 ALA B C 1
ATOM 1530 O O . ALA B 1 33 ? -2.371 -3.607 14.258 1 91.38 33 ALA B O 1
ATOM 1531 N N . ILE B 1 34 ? -1.709 -4.203 12.219 1 90.81 34 ILE B N 1
ATOM 1532 C CA . ILE B 1 34 ? -2.42 -5.477 12.266 1 90.81 34 ILE B CA 1
ATOM 1533 C C . ILE B 1 34 ? -1.871 -6.336 13.398 1 90.81 34 ILE B C 1
ATOM 1535 O O . ILE B 1 34 ? -2.637 -6.91 14.18 1 90.81 34 ILE B O 1
ATOM 1539 N N . TYR B 1 35 ? -0.582 -6.387 13.5 1 91.81 35 TYR B N 1
ATOM 1540 C CA . TYR B 1 35 ? 0.054 -7.16 14.562 1 91.81 35 TYR B CA 1
ATOM 1541 C C . TYR B 1 35 ? -0.341 -6.629 15.93 1 91.81 35 TYR B C 1
ATOM 1543 O O . TYR B 1 35 ? -0.688 -7.402 16.828 1 91.81 35 TYR B O 1
ATOM 1551 N N . ASP B 1 36 ? -0.295 -5.34 16.125 1 92.62 36 ASP B N 1
ATOM 1552 C CA . ASP B 1 36 ? -0.563 -4.703 17.406 1 92.62 36 ASP B CA 1
ATOM 1553 C C . ASP B 1 36 ? -2.018 -4.906 17.828 1 92.62 36 ASP B C 1
ATOM 1555 O O . ASP B 1 36 ? -2.312 -5.062 19.016 1 92.62 36 ASP B O 1
ATOM 1559 N N . VAL B 1 37 ? -2.891 -4.922 16.828 1 90.75 37 VAL B N 1
ATOM 1560 C CA . VAL B 1 37 ? -4.316 -4.895 17.141 1 90.75 37 VAL B CA 1
ATOM 1561 C C . VAL B 1 37 ? -4.867 -6.32 17.156 1 90.75 37 VAL B C 1
ATOM 1563 O O . VAL B 1 37 ? -5.738 -6.652 17.953 1 90.75 37 VAL B O 1
ATOM 1566 N N . MET B 1 38 ? -4.328 -7.156 16.219 1 91.25 38 MET B N 1
ATOM 1567 C CA . MET B 1 38 ? -4.98 -8.445 16.016 1 91.25 38 MET B CA 1
ATOM 1568 C C . MET B 1 38 ? -4.039 -9.594 16.359 1 91.25 38 MET B C 1
ATOM 1570 O O . MET B 1 38 ? -4.473 -10.742 16.5 1 91.25 38 MET B O 1
ATOM 1574 N N . GLY B 1 39 ? -2.779 -9.344 16.531 1 88.5 39 GLY B N 1
ATOM 1575 C CA . GLY B 1 39 ? -1.825 -10.43 16.703 1 88.5 39 GLY B CA 1
ATOM 1576 C C . GLY B 1 39 ? -1.881 -11.453 15.578 1 88.5 39 GLY B C 1
ATOM 1577 O O . GLY B 1 39 ? -1.964 -11.086 14.398 1 88.5 39 GLY B O 1
ATOM 1578 N N . ASP B 1 40 ? -1.986 -12.727 15.883 1 84.31 40 ASP B N 1
ATOM 1579 C CA . ASP B 1 40 ? -1.958 -13.805 14.906 1 84.31 40 ASP B CA 1
ATOM 1580 C C . ASP B 1 40 ? -3.24 -13.828 14.078 1 84.31 40 ASP B C 1
ATOM 1582 O O . ASP B 1 40 ? -3.26 -14.367 12.969 1 84.31 40 ASP B O 1
ATOM 1586 N N . GLY B 1 41 ? -4.254 -13.258 14.641 1 83.88 41 GLY B N 1
ATOM 1587 C CA . GLY B 1 41 ? -5.496 -13.148 13.898 1 83.88 41 GLY B CA 1
ATOM 1588 C C . GLY B 1 41 ? -5.379 -12.281 12.656 1 83.88 41 GLY B C 1
ATOM 1589 O O . GLY B 1 41 ? -6.234 -12.336 11.773 1 83.88 41 GLY B O 1
ATOM 1590 N N . GLY B 1 42 ? -4.273 -11.555 12.508 1 87.88 42 GLY B N 1
ATOM 1591 C CA . GLY B 1 42 ? -4.035 -10.703 11.352 1 87.88 42 GLY B CA 1
ATOM 1592 C C . GLY B 1 42 ? -3.881 -11.484 10.055 1 87.88 42 GLY B C 1
ATOM 1593 O O . GLY B 1 42 ? -4.07 -10.93 8.969 1 87.88 42 GLY B O 1
ATOM 1594 N N . LYS B 1 43 ? -3.652 -12.758 10.164 1 83.75 43 LYS B N 1
ATOM 1595 C CA . LYS B 1 43 ? -3.498 -13.609 8.992 1 83.75 43 LYS B CA 1
ATOM 1596 C C . LYS B 1 43 ? -4.766 -13.617 8.141 1 83.75 43 LYS B C 1
ATOM 1598 O O . LYS B 1 43 ? -4.699 -13.719 6.914 1 83.75 43 LYS B O 1
ATOM 1603 N N . VAL B 1 44 ? -5.879 -13.547 8.82 1 87.38 44 VAL B N 1
ATOM 1604 C CA . VAL B 1 44 ? -7.156 -13.555 8.117 1 87.38 44 VAL B CA 1
ATOM 1605 C C . VAL B 1 44 ? -7.262 -12.32 7.227 1 87.38 44 VAL B C 1
ATOM 1607 O O . VAL B 1 44 ? -7.777 -12.391 6.109 1 87.38 44 VAL B O 1
ATOM 1610 N N . LEU B 1 45 ? -6.746 -11.211 7.676 1 88.81 45 LEU B N 1
ATOM 1611 C CA . LEU B 1 45 ? -6.762 -9.984 6.895 1 88.81 45 LEU B CA 1
ATOM 1612 C C . LEU B 1 45 ? -5.844 -10.094 5.684 1 88.81 45 LEU B C 1
ATOM 1614 O O . LEU B 1 45 ? -6.184 -9.625 4.594 1 88.81 45 LEU B O 1
ATOM 1618 N N . GLY B 1 46 ? -4.707 -10.648 5.922 1 85.19 46 GLY B N 1
ATOM 1619 C CA . GLY B 1 46 ? -3.779 -10.852 4.824 1 85.19 46 GLY B CA 1
ATOM 1620 C C . GLY B 1 46 ? -4.363 -11.695 3.703 1 85.19 46 GLY B C 1
ATOM 1621 O O . GLY B 1 46 ? -4.242 -11.344 2.527 1 85.19 46 GLY B O 1
ATOM 1622 N N . ARG B 1 47 ? -4.965 -12.758 4.055 1 84.06 47 ARG B N 1
ATOM 1623 C CA . ARG B 1 47 ? -5.559 -13.656 3.068 1 84.06 47 ARG B CA 1
ATOM 1624 C C . ARG B 1 47 ? -6.695 -12.969 2.318 1 84.06 47 ARG B C 1
ATOM 1626 O O . ARG B 1 47 ? -6.785 -13.07 1.093 1 84.06 47 ARG B O 1
ATOM 1633 N N . ARG B 1 48 ? -7.52 -12.352 3.094 1 89.5 48 ARG B N 1
ATOM 1634 C CA . ARG B 1 48 ? -8.664 -11.672 2.486 1 89.5 48 ARG B CA 1
ATOM 1635 C C . ARG B 1 48 ? -8.195 -10.555 1.556 1 89.5 48 ARG B C 1
ATOM 1637 O O . ARG B 1 48 ? -8.75 -10.383 0.465 1 89.5 48 ARG B O 1
ATOM 1644 N N . ALA B 1 49 ? -7.219 -9.742 2.021 1 90.06 49 ALA B N 1
ATOM 1645 C CA . ALA B 1 49 ? -6.676 -8.672 1.193 1 90.06 49 ALA B CA 1
ATOM 1646 C C . ALA B 1 49 ? -6.082 -9.219 -0.1 1 90.06 49 ALA B C 1
ATOM 1648 O O . ALA B 1 49 ? -6.27 -8.641 -1.173 1 90.06 49 ALA B O 1
ATOM 1649 N N . SER B 1 50 ? -5.395 -10.305 0.033 1 86.94 50 SER B N 1
ATOM 1650 C CA . SER B 1 50 ? -4.793 -10.93 -1.14 1 86.94 50 SER B CA 1
ATOM 1651 C C . SER B 1 50 ? -5.859 -11.375 -2.137 1 86.94 50 SER B C 1
ATOM 1653 O O . SER B 1 50 ? -5.707 -11.188 -3.344 1 86.94 50 SER B O 1
ATOM 1655 N N . TYR B 1 51 ? -6.844 -11.984 -1.601 1 88.69 51 TYR B N 1
ATOM 1656 C CA . TYR B 1 51 ? -7.945 -12.438 -2.445 1 88.69 51 TYR B CA 1
ATOM 1657 C C . TYR B 1 51 ? -8.555 -11.281 -3.221 1 88.69 51 TYR B C 1
ATOM 1659 O O . TYR B 1 51 ? -8.75 -11.375 -4.434 1 88.69 51 TYR B O 1
ATOM 1667 N N . GLU B 1 52 ? -8.867 -10.227 -2.582 1 91.25 52 GLU B N 1
ATOM 1668 C CA . GLU B 1 52 ? -9.5 -9.07 -3.209 1 91.25 52 GLU B CA 1
ATOM 1669 C C . GLU B 1 52 ? -8.57 -8.414 -4.223 1 91.25 52 GLU B C 1
ATOM 1671 O O . GLU B 1 52 ? -9.016 -7.926 -5.262 1 91.25 52 GLU B O 1
ATOM 1676 N N . MET B 1 53 ? -7.293 -8.344 -3.889 1 91.31 53 MET B N 1
ATOM 1677 C CA . MET B 1 53 ? -6.324 -7.746 -4.805 1 91.31 53 MET B CA 1
ATOM 1678 C C . MET B 1 53 ? -6.238 -8.547 -6.102 1 91.31 53 MET B C 1
ATOM 1680 O O . MET B 1 53 ? -6.27 -7.973 -7.191 1 91.31 53 MET B O 1
ATOM 1684 N N . ILE B 1 54 ? -6.129 -9.805 -5.941 1 89.56 54 ILE B N 1
ATOM 1685 C CA . ILE B 1 54 ? -6 -10.688 -7.098 1 89.56 54 ILE B CA 1
ATOM 1686 C C . ILE B 1 54 ? -7.25 -10.586 -7.965 1 89.56 54 ILE B C 1
ATOM 1688 O O . ILE B 1 54 ? -7.16 -10.516 -9.195 1 89.56 54 ILE B O 1
ATOM 1692 N N . LYS B 1 55 ? -8.328 -10.609 -7.32 1 91.62 55 LYS B N 1
ATOM 1693 C CA . LYS B 1 55 ? -9.586 -10.469 -8.047 1 91.62 55 LYS B CA 1
ATOM 1694 C C . LYS B 1 55 ? -9.617 -9.18 -8.852 1 91.62 55 LYS B C 1
ATOM 1696 O O . LYS B 1 55 ? -9.992 -9.18 -10.023 1 91.62 55 LYS B O 1
ATOM 1701 N N . LEU B 1 56 ? -9.25 -8.117 -8.266 1 92.69 56 LEU B N 1
ATOM 1702 C CA . LEU B 1 56 ? -9.242 -6.832 -8.945 1 92.69 56 LEU B CA 1
ATOM 1703 C C . LEU B 1 56 ? -8.273 -6.836 -10.117 1 92.69 56 LEU B C 1
ATOM 1705 O O . LEU B 1 56 ? -8.586 -6.336 -11.203 1 92.69 56 LEU B O 1
ATOM 1709 N N . LEU B 1 57 ? -7.109 -7.34 -9.922 1 91.62 57 LEU B N 1
ATOM 1710 C CA . LEU B 1 57 ? -6.098 -7.367 -10.977 1 91.62 57 LEU B CA 1
ATOM 1711 C C . LEU B 1 57 ? -6.543 -8.242 -12.141 1 91.62 57 LEU B C 1
ATOM 1713 O O . LEU B 1 57 ? -6.223 -7.957 -13.297 1 91.62 57 LEU B O 1
ATOM 1717 N N . LYS B 1 58 ? -7.223 -9.273 -11.82 1 91.31 58 LYS B N 1
ATOM 1718 C CA . LYS B 1 58 ? -7.816 -10.102 -12.867 1 91.31 58 LYS B CA 1
ATOM 1719 C C . LYS B 1 58 ? -8.867 -9.32 -13.648 1 91.31 58 LYS B C 1
ATOM 1721 O O . LYS B 1 58 ? -8.891 -9.359 -14.883 1 91.31 58 LYS B O 1
ATOM 1726 N N . ASP B 1 59 ? -9.719 -8.664 -12.914 1 92.19 59 ASP B N 1
ATOM 1727 C CA . ASP B 1 59 ? -10.781 -7.879 -13.531 1 92.19 59 ASP B CA 1
ATOM 1728 C C . ASP B 1 59 ? -10.203 -6.805 -14.453 1 92.19 59 ASP B C 1
ATOM 1730 O O . ASP B 1 59 ? -10.805 -6.465 -15.477 1 92.19 59 ASP B O 1
ATOM 1734 N N . LEU B 1 60 ? -9.086 -6.312 -14.102 1 91.5 60 LEU B N 1
ATOM 1735 C CA . LEU B 1 60 ? -8.445 -5.254 -14.875 1 91.5 60 LEU B CA 1
ATOM 1736 C C . LEU B 1 60 ? -7.621 -5.836 -16.016 1 91.5 60 LEU B C 1
ATOM 1738 O O . LEU B 1 60 ? -7.082 -5.09 -16.844 1 91.5 60 LEU B O 1
ATOM 1742 N N . GLY B 1 61 ? -7.379 -7.129 -16 1 90.12 61 GLY B N 1
ATOM 1743 C CA . GLY B 1 61 ? -6.738 -7.797 -17.125 1 90.12 61 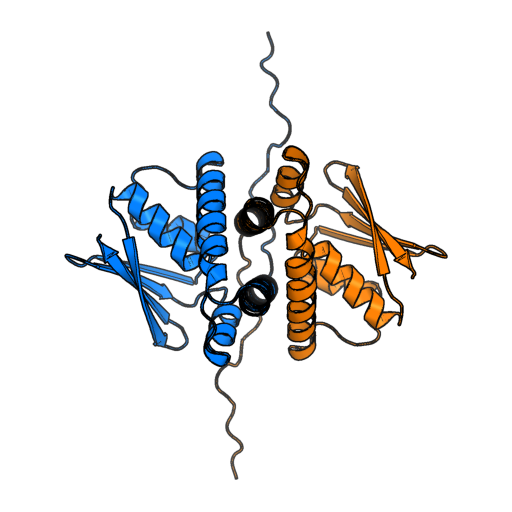GLY B CA 1
ATOM 1744 C C . GLY B 1 61 ? -5.246 -7.984 -16.922 1 90.12 61 GLY B C 1
ATOM 1745 O O . GLY B 1 61 ? -4.543 -8.414 -17.844 1 90.12 61 GLY B O 1
ATOM 1746 N N . PHE B 1 62 ? -4.773 -7.691 -15.766 1 89.94 62 PHE B N 1
ATOM 1747 C CA . PHE B 1 62 ? -3.344 -7.824 -15.508 1 89.94 62 PHE B CA 1
ATOM 1748 C C . PHE B 1 62 ? -2.969 -9.281 -15.273 1 89.94 62 PHE B C 1
ATOM 1750 O O . PHE B 1 62 ? -1.858 -9.703 -15.602 1 89.94 62 PHE B O 1
ATOM 1757 N N . ILE B 1 63 ? -3.83 -9.977 -14.586 1 89.5 63 ILE B N 1
ATOM 1758 C CA . ILE B 1 63 ? -3.605 -11.391 -14.336 1 89.5 63 ILE B CA 1
ATOM 1759 C C . ILE B 1 63 ? -4.477 -12.227 -15.281 1 89.5 63 ILE B C 1
ATOM 1761 O O . ILE B 1 63 ? -5.703 -12.086 -15.281 1 89.5 63 ILE B O 1
ATOM 1765 N N . LYS B 1 64 ? -3.838 -13 -15.992 1 88.56 64 LYS B N 1
ATOM 1766 C CA . LYS B 1 64 ? -4.516 -13.875 -16.938 1 88.56 64 LYS B CA 1
ATOM 1767 C C . LYS B 1 64 ? -4.266 -15.344 -16.609 1 88.56 64 LYS B C 1
ATOM 1769 O O . LYS B 1 64 ? -3.371 -15.664 -15.82 1 88.56 64 LYS B O 1
ATOM 1774 N N . GLU B 1 65 ? -5.133 -16.109 -17.188 1 85.88 65 GLU B N 1
ATOM 1775 C CA . GLU B 1 65 ? -4.906 -17.547 -17.078 1 85.88 65 GLU B CA 1
ATOM 1776 C C . GLU B 1 65 ? -3.711 -17.984 -17.922 1 85.88 65 GLU B C 1
ATOM 1778 O O . GLU B 1 65 ? -3.451 -17.406 -18.984 1 85.88 65 GLU B O 1
ATOM 1783 N N . ASN B 1 66 ? -2.912 -18.922 -17.406 1 89.31 66 ASN B N 1
ATOM 1784 C CA . ASN B 1 66 ? -1.83 -19.594 -18.109 1 89.31 66 ASN B CA 1
ATOM 1785 C C . ASN B 1 66 ? -0.692 -18.641 -18.453 1 89.31 66 ASN B C 1
ATOM 1787 O O . ASN B 1 66 ? -0.183 -18.641 -19.562 1 89.31 66 ASN B O 1
ATOM 1791 N N . MET B 1 67 ? -0.501 -17.75 -17.547 1 92.44 67 MET B N 1
ATOM 1792 C CA . MET B 1 67 ? 0.654 -16.875 -17.719 1 92.44 67 MET B CA 1
ATOM 1793 C C . MET B 1 67 ? 1.954 -17.672 -17.641 1 92.44 67 MET B C 1
ATOM 1795 O O . MET B 1 67 ? 2.107 -18.531 -16.766 1 92.44 67 MET B O 1
ATOM 1799 N N . SER B 1 68 ? 2.828 -17.406 -18.625 1 94.06 68 SER B N 1
ATOM 1800 C CA . SER B 1 68 ? 4.156 -18 -18.562 1 94.06 68 SER B CA 1
ATOM 1801 C C . SER B 1 68 ? 4.996 -17.375 -17.453 1 94.06 68 SER B C 1
ATOM 1803 O O . SER B 1 68 ? 4.676 -16.297 -16.953 1 94.06 68 SER B O 1
ATOM 1805 N N . ASN B 1 69 ? 6.086 -18.062 -17.125 1 93.88 69 ASN B N 1
ATOM 1806 C CA . ASN B 1 69 ? 7.008 -17.5 -16.141 1 93.88 69 ASN B CA 1
ATOM 1807 C C . ASN B 1 69 ? 7.551 -16.156 -16.594 1 93.88 69 ASN B C 1
ATOM 1809 O O . ASN B 1 69 ? 7.77 -15.258 -15.766 1 93.88 69 ASN B O 1
ATOM 1813 N N . GLU B 1 70 ? 7.773 -16.062 -17.859 1 95.25 70 GLU B N 1
ATOM 1814 C CA . GLU B 1 70 ? 8.266 -14.797 -18.406 1 95.25 70 GLU B CA 1
ATOM 1815 C C . GLU B 1 70 ? 7.23 -13.688 -18.266 1 95.25 70 GLU B C 1
ATOM 1817 O O . GLU B 1 70 ? 7.578 -12.547 -17.953 1 95.25 70 GLU B O 1
ATOM 1822 N N . GLU B 1 71 ? 6.016 -13.984 -18.484 1 94.56 71 GLU B N 1
ATOM 1823 C CA . GLU B 1 71 ? 4.938 -13.016 -18.312 1 94.56 71 GLU B CA 1
ATOM 1824 C C . GLU B 1 71 ? 4.777 -12.617 -16.844 1 94.56 71 GLU B C 1
ATOM 1826 O O . GLU B 1 71 ? 4.535 -11.445 -16.547 1 94.56 71 GLU B O 1
ATOM 1831 N N . ILE B 1 72 ? 4.863 -13.578 -15.992 1 93.94 72 ILE B N 1
ATOM 1832 C CA . ILE B 1 72 ? 4.805 -13.305 -14.562 1 93.94 72 ILE B CA 1
ATOM 1833 C C . ILE B 1 72 ? 5.945 -12.375 -14.164 1 93.94 72 ILE B C 1
ATOM 1835 O O . ILE B 1 72 ? 5.734 -11.391 -13.453 1 93.94 72 ILE B O 1
ATOM 1839 N N . LYS B 1 73 ? 7.117 -12.727 -14.609 1 94.62 73 LYS B N 1
ATOM 1840 C CA . LYS B 1 73 ? 8.289 -11.891 -14.352 1 94.62 73 LYS B CA 1
ATOM 1841 C C . LYS B 1 73 ? 8.078 -10.469 -14.875 1 94.62 73 LYS B C 1
ATOM 1843 O O . LYS B 1 73 ? 8.359 -9.5 -14.18 1 94.62 73 LYS B O 1
ATOM 1848 N N . ASN B 1 74 ? 7.605 -10.367 -16.078 1 94.62 74 ASN B N 1
ATOM 1849 C CA . ASN B 1 74 ? 7.387 -9.062 -16.688 1 94.62 74 ASN B CA 1
ATOM 1850 C C . ASN B 1 74 ? 6.379 -8.234 -15.898 1 94.62 74 ASN B C 1
ATOM 1852 O O . ASN B 1 74 ? 6.57 -7.031 -15.711 1 94.62 74 ASN B O 1
ATOM 1856 N N . LEU B 1 75 ? 5.336 -8.852 -15.508 1 93.38 75 LEU B N 1
ATOM 1857 C CA . LEU B 1 75 ? 4.324 -8.172 -14.703 1 93.38 75 LEU B CA 1
ATOM 1858 C C . LEU B 1 75 ? 4.914 -7.676 -13.391 1 93.38 75 LEU B C 1
ATOM 1860 O O . LEU B 1 75 ? 4.734 -6.508 -13.031 1 93.38 75 LEU B O 1
ATOM 1864 N N . PHE B 1 76 ? 5.613 -8.523 -12.734 1 93.25 76 PHE B N 1
ATOM 1865 C CA . PHE B 1 76 ? 6.164 -8.266 -11.406 1 93.25 76 PHE B CA 1
ATOM 1866 C C . PHE B 1 76 ? 7.266 -7.211 -11.469 1 93.25 76 PHE B C 1
ATOM 1868 O O . PHE B 1 76 ? 7.324 -6.309 -10.633 1 93.25 76 PHE B O 1
ATOM 1875 N N . VAL B 1 77 ? 8.125 -7.266 -12.43 1 92.88 77 VAL B N 1
ATOM 1876 C CA . VAL B 1 77 ? 9.328 -6.449 -12.5 1 92.88 77 VAL B CA 1
ATOM 1877 C C . VAL B 1 77 ? 9.039 -5.168 -13.281 1 92.88 77 VAL B C 1
ATOM 1879 O O . VAL B 1 77 ? 9.25 -4.062 -12.766 1 92.88 77 VAL B O 1
ATOM 1882 N N . ASN B 1 78 ? 8.477 -5.332 -14.438 1 92.31 78 ASN B N 1
ATOM 1883 C CA . ASN B 1 78 ? 8.391 -4.191 -15.344 1 92.31 78 ASN B CA 1
ATOM 1884 C C . ASN B 1 78 ? 7.066 -3.445 -15.172 1 92.31 78 ASN B C 1
ATOM 1886 O O . ASN B 1 78 ? 7.035 -2.215 -15.219 1 92.31 78 ASN B O 1
ATOM 1890 N N . THR B 1 79 ? 6.023 -4.188 -15.047 1 91.75 79 THR B N 1
ATOM 1891 C CA . THR B 1 79 ? 4.719 -3.543 -14.953 1 91.75 79 THR B CA 1
ATOM 1892 C C . THR B 1 79 ? 4.508 -2.936 -13.57 1 91.75 79 THR B C 1
ATOM 1894 O O . THR B 1 79 ? 4.16 -1.76 -13.445 1 91.75 79 THR B O 1
ATOM 1897 N N . PHE B 1 80 ? 4.777 -3.717 -12.547 1 91.5 80 PHE B N 1
ATOM 1898 C CA . PHE B 1 80 ? 4.453 -3.277 -11.195 1 91.5 80 PHE B CA 1
ATOM 1899 C C . PHE B 1 80 ? 5.676 -2.668 -10.516 1 91.5 80 PHE B C 1
ATOM 1901 O O . PHE B 1 80 ? 5.551 -1.979 -9.5 1 91.5 80 PHE B O 1
ATOM 1908 N N . GLY B 1 81 ? 6.867 -2.916 -11.039 1 91.12 81 GLY B N 1
ATOM 1909 C CA . GLY B 1 81 ? 8.07 -2.326 -10.477 1 91.12 81 GLY B CA 1
ATOM 1910 C C . GLY B 1 81 ? 8.398 -2.84 -9.086 1 91.12 81 GLY B C 1
ATOM 1911 O O . GLY B 1 81 ? 8.859 -2.082 -8.227 1 91.12 81 GLY B O 1
ATOM 1912 N N . LEU B 1 82 ? 8.258 -4.129 -8.867 1 91.31 82 LEU B N 1
ATOM 1913 C CA . LEU B 1 82 ? 8.344 -4.668 -7.516 1 91.31 82 LEU B CA 1
ATOM 1914 C C . LEU B 1 82 ? 9.75 -5.176 -7.215 1 91.31 82 LEU B C 1
ATOM 1916 O O . LEU B 1 82 ? 10.094 -5.422 -6.059 1 91.31 82 LEU B O 1
ATOM 1920 N N . SER B 1 83 ? 10.523 -5.316 -8.234 1 92.5 83 SER B N 1
ATOM 1921 C CA . SER B 1 83 ? 11.914 -5.719 -8.078 1 92.5 83 SER B CA 1
ATOM 1922 C C . SER B 1 83 ? 12.719 -5.406 -9.336 1 92.5 83 SER B C 1
ATOM 1924 O O . SER B 1 83 ? 12.156 -5.031 -10.367 1 92.5 83 SER B O 1
ATOM 1926 N N . GLU B 1 84 ? 14.016 -5.492 -9.219 1 93.44 84 GLU B N 1
ATOM 1927 C CA . GLU B 1 84 ? 14.867 -5.336 -10.391 1 93.44 84 GLU B CA 1
ATOM 1928 C C . GLU B 1 84 ? 14.773 -6.555 -11.305 1 93.44 84 GLU B C 1
ATOM 1930 O O . GLU B 1 84 ? 14.859 -6.426 -12.531 1 93.44 84 GLU B O 1
ATOM 1935 N N . ASP B 1 85 ? 14.719 -7.738 -10.664 1 95.12 85 ASP B N 1
ATOM 1936 C CA . ASP B 1 85 ? 14.578 -8.984 -11.414 1 95.12 85 ASP B CA 1
ATOM 1937 C C . ASP B 1 85 ? 13.859 -10.047 -10.594 1 95.12 85 ASP B C 1
ATOM 1939 O O . ASP B 1 85 ? 13.625 -9.859 -9.391 1 95.12 85 ASP B O 1
ATOM 1943 N N . LEU B 1 86 ? 13.383 -11.055 -11.266 1 96 86 LEU B N 1
ATOM 1944 C CA . LEU B 1 86 ? 12.695 -12.18 -10.641 1 96 86 LEU B CA 1
ATOM 1945 C C . LEU B 1 86 ? 13.047 -13.492 -11.336 1 96 86 LEU B C 1
ATOM 1947 O O . LEU B 1 86 ? 12.93 -13.602 -12.562 1 96 86 LEU B O 1
ATOM 1951 N N . ASN B 1 87 ? 13.516 -14.414 -10.57 1 96.69 87 ASN B N 1
ATOM 1952 C CA . ASN B 1 87 ? 13.734 -15.766 -11.07 1 96.69 87 ASN B CA 1
ATOM 1953 C C . ASN B 1 87 ? 12.758 -16.766 -10.453 1 96.69 87 ASN B C 1
ATOM 1955 O O . ASN B 1 87 ? 12.539 -16.75 -9.242 1 96.69 87 ASN B O 1
ATOM 1959 N N . ILE B 1 88 ? 12.164 -17.516 -11.297 1 96.06 88 ILE B N 1
ATOM 1960 C CA . ILE B 1 88 ? 11.25 -18.547 -10.844 1 96.06 88 ILE B CA 1
ATOM 1961 C C . ILE B 1 88 ? 11.891 -19.922 -11.055 1 96.06 88 ILE B C 1
ATOM 1963 O O . ILE B 1 88 ? 12.188 -20.312 -12.18 1 96.06 88 ILE B O 1
ATOM 1967 N N . VAL B 1 89 ? 12.133 -20.562 -9.945 1 95.94 89 VAL B N 1
ATOM 1968 C CA . VAL B 1 89 ? 12.75 -21.875 -9.977 1 95.94 89 VAL B CA 1
ATOM 1969 C C . VAL B 1 89 ? 11.742 -22.938 -9.531 1 95.94 89 VAL B C 1
ATOM 1971 O O . VAL B 1 89 ? 11.211 -22.859 -8.422 1 95.94 89 VAL B O 1
ATOM 1974 N N . GLU B 1 90 ? 11.508 -23.859 -10.375 1 94.06 90 GLU B N 1
ATOM 1975 C CA . GLU B 1 90 ? 10.578 -24.938 -10.062 1 94.06 90 GLU B CA 1
ATOM 1976 C C . GLU B 1 90 ? 11.312 -26.203 -9.68 1 94.06 90 GLU B C 1
ATOM 1978 O O . GLU B 1 90 ? 12.242 -26.641 -10.375 1 94.06 90 GLU B O 1
ATOM 1983 N N . GLU B 1 91 ? 10.938 -26.656 -8.57 1 90.88 91 GLU B N 1
ATOM 1984 C CA . GLU B 1 91 ? 11.359 -27.969 -8.117 1 90.88 91 GLU B CA 1
ATOM 1985 C C . GLU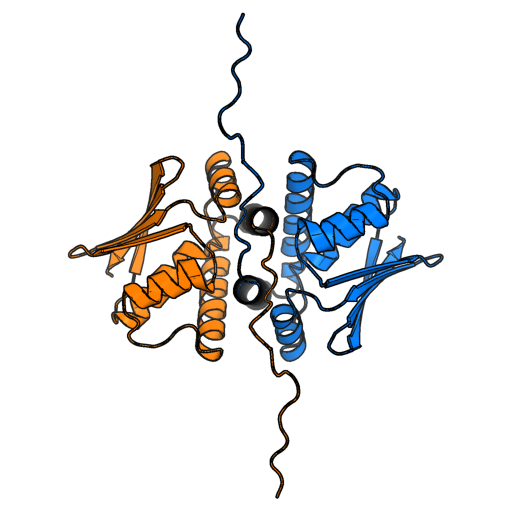 B 1 91 ? 10.172 -28.922 -7.969 1 90.88 91 GLU B C 1
ATOM 1987 O O . GLU B 1 91 ? 9.023 -28.5 -8.148 1 90.88 91 GLU B O 1
ATOM 1992 N N . ASP B 1 92 ? 10.391 -30.188 -7.82 1 86.94 92 ASP B N 1
ATOM 1993 C CA . ASP B 1 92 ? 9.336 -31.188 -7.812 1 86.94 92 ASP B CA 1
ATOM 1994 C C . ASP B 1 92 ? 8.195 -30.797 -6.883 1 86.94 92 ASP B C 1
ATOM 1996 O O . ASP B 1 92 ? 7.031 -30.766 -7.297 1 86.94 92 ASP B O 1
ATOM 2000 N N . LYS B 1 93 ? 8.453 -30.469 -5.73 1 92.75 93 LYS B N 1
ATOM 2001 C CA . LYS B 1 93 ? 7.379 -30.203 -4.773 1 92.75 93 LYS B CA 1
ATOM 2002 C C . LYS B 1 93 ? 7.426 -28.766 -4.27 1 92.75 93 LYS B C 1
ATOM 2004 O O . LYS B 1 93 ? 6.746 -28.422 -3.299 1 92.75 93 LYS B O 1
ATOM 2009 N N . LYS B 1 94 ? 8.273 -28.016 -4.953 1 95.25 94 LYS B N 1
ATOM 2010 C CA . LYS B 1 94 ? 8.414 -26.656 -4.457 1 95.25 94 LYS B CA 1
ATOM 2011 C C . LYS B 1 94 ? 8.617 -25.672 -5.605 1 95.25 94 LYS B C 1
ATOM 2013 O O . LYS B 1 94 ? 9.078 -26.047 -6.684 1 95.25 94 LYS B O 1
ATOM 2018 N N . VAL B 1 95 ? 8.234 -24.484 -5.422 1 96.12 95 VAL B N 1
ATOM 2019 C CA . VAL B 1 95 ? 8.523 -23.359 -6.297 1 96.12 95 VAL B CA 1
ATOM 2020 C C . VAL B 1 95 ? 9.25 -22.266 -5.512 1 96.12 95 VAL B C 1
ATOM 2022 O O . VAL B 1 95 ? 8.836 -21.906 -4.41 1 96.12 95 VAL B O 1
ATOM 2025 N N . ILE B 1 96 ? 10.352 -21.859 -6.07 1 95.44 96 ILE B N 1
ATOM 2026 C CA . ILE B 1 96 ? 11.148 -20.828 -5.422 1 95.44 96 ILE B CA 1
ATOM 2027 C C . ILE B 1 96 ? 11.133 -19.562 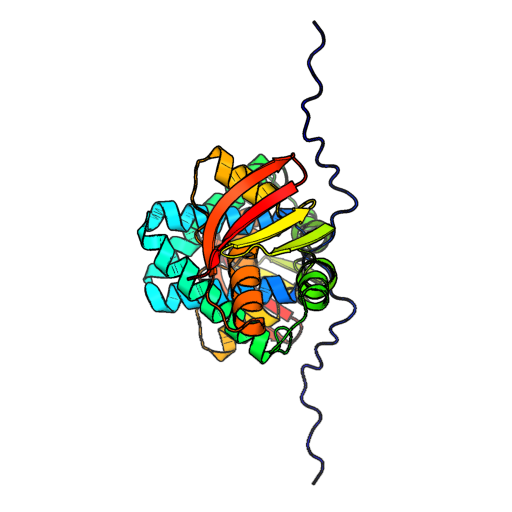-6.266 1 95.44 96 ILE B C 1
ATOM 2029 O O . ILE B 1 96 ? 11.5 -19.578 -7.441 1 95.44 96 ILE B O 1
ATOM 2033 N N . PHE B 1 97 ? 10.664 -18.484 -5.656 1 95 97 PHE B N 1
ATOM 2034 C CA . PHE B 1 97 ? 10.789 -17.156 -6.27 1 95 97 PHE B CA 1
ATOM 2035 C C . PHE B 1 97 ? 12.016 -16.438 -5.738 1 95 97 PHE B C 1
ATOM 2037 O O . PHE B 1 97 ? 12.094 -16.125 -4.547 1 95 97 PHE B O 1
ATOM 2044 N N . GLU B 1 98 ? 12.984 -16.188 -6.625 1 95.31 98 GLU B N 1
ATOM 2045 C CA . GLU B 1 98 ? 14.141 -15.375 -6.266 1 95.31 98 GLU B CA 1
ATOM 2046 C C . GLU B 1 98 ? 13.93 -13.906 -6.641 1 95.31 98 GLU B C 1
ATOM 2048 O O . GLU B 1 98 ? 14.062 -13.539 -7.809 1 95.31 98 GLU B O 1
ATOM 2053 N N . VAL B 1 99 ? 13.656 -13.125 -5.684 1 92.69 99 VAL B N 1
ATOM 2054 C CA . VAL B 1 99 ? 13.398 -11.703 -5.887 1 92.69 99 VAL B CA 1
ATOM 2055 C C . VAL B 1 99 ? 14.703 -10.922 -5.742 1 92.69 99 VAL B C 1
ATOM 2057 O O . VAL B 1 99 ? 15.312 -10.906 -4.672 1 92.69 99 VAL B O 1
ATOM 2060 N N . ILE B 1 100 ? 15.094 -10.297 -6.855 1 93.94 100 ILE B N 1
ATOM 2061 C CA . ILE B 1 100 ? 16.375 -9.609 -6.887 1 93.94 100 ILE B CA 1
ATOM 2062 C C . ILE B 1 100 ? 16.156 -8.109 -6.684 1 93.94 100 ILE B C 1
ATOM 2064 O O . ILE B 1 100 ? 15.406 -7.477 -7.43 1 93.94 100 ILE B O 1
ATOM 2068 N N . ASN B 1 101 ? 16.828 -7.539 -5.684 1 90.56 101 ASN B N 1
ATOM 2069 C CA . ASN B 1 101 ? 16.703 -6.125 -5.34 1 90.56 101 ASN B CA 1
ATOM 2070 C C . ASN B 1 101 ? 15.25 -5.684 -5.262 1 90.56 101 ASN B C 1
ATOM 2072 O O . ASN B 1 101 ? 14.812 -4.836 -6.035 1 90.56 101 ASN B O 1
ATOM 2076 N N . PRO B 1 102 ? 14.555 -6.246 -4.258 1 89.56 102 PRO B N 1
ATOM 2077 C CA . PRO B 1 102 ? 13.156 -5.84 -4.113 1 89.56 102 PRO B CA 1
ATOM 2078 C C . PRO B 1 102 ? 13 -4.34 -3.877 1 89.56 102 PRO B C 1
ATOM 2080 O O . PRO B 1 102 ? 13.797 -3.734 -3.16 1 89.56 102 PRO B O 1
ATOM 2083 N N . THR B 1 103 ? 12.008 -3.801 -4.527 1 88.81 103 THR B N 1
ATOM 2084 C CA . THR B 1 103 ? 11.758 -2.367 -4.441 1 88.81 103 THR B CA 1
ATOM 2085 C C . THR B 1 103 ? 11.281 -1.985 -3.041 1 88.81 103 THR B C 1
ATOM 2087 O O . THR B 1 103 ? 11.539 -0.873 -2.576 1 88.81 103 THR B O 1
ATOM 2090 N N . LEU B 1 104 ? 10.641 -2.908 -2.385 1 88.88 104 LEU B N 1
ATOM 2091 C CA . LEU B 1 104 ? 10.148 -2.648 -1.036 1 88.88 104 LEU B CA 1
ATOM 2092 C C . LEU B 1 104 ? 11.094 -3.223 0.011 1 88.88 104 LEU B C 1
ATOM 2094 O O . LEU B 1 104 ? 10.664 -3.934 0.922 1 88.88 104 LEU B O 1
ATOM 2098 N N . ASP B 1 105 ? 12.297 -2.898 -0.129 1 83.69 105 ASP B N 1
ATOM 2099 C CA . ASP B 1 105 ? 13.344 -3.434 0.731 1 83.69 105 ASP B CA 1
ATOM 2100 C C . ASP B 1 105 ? 13.219 -2.896 2.154 1 83.69 105 ASP B C 1
ATOM 2102 O O . ASP B 1 105 ? 13.414 -3.635 3.123 1 83.69 105 ASP B O 1
ATOM 2106 N N . LEU B 1 106 ? 12.906 -1.646 2.275 1 87 106 LEU B N 1
ATOM 2107 C CA . LEU B 1 106 ? 12.75 -1.049 3.598 1 87 106 LEU B CA 1
ATOM 2108 C C . LEU B 1 106 ? 11.656 -1.758 4.391 1 87 106 LEU B C 1
ATOM 2110 O O . LEU B 1 106 ? 11.797 -1.97 5.598 1 87 106 LEU B O 1
ATOM 2114 N N . PHE B 1 107 ? 10.617 -2.062 3.738 1 87.25 107 PHE B N 1
ATOM 2115 C CA . PHE B 1 107 ? 9.516 -2.789 4.363 1 87.25 107 PHE B CA 1
ATOM 2116 C C . PHE B 1 107 ? 10 -4.129 4.91 1 87.25 107 PHE B C 1
ATOM 2118 O O . PHE B 1 107 ? 9.766 -4.449 6.078 1 87.25 107 PHE B O 1
ATOM 2125 N N . LEU B 1 108 ? 10.656 -4.832 4.113 1 83.38 108 LEU B N 1
ATOM 2126 C CA . LEU B 1 108 ? 11.141 -6.152 4.508 1 83.38 108 LEU B CA 1
ATOM 2127 C C . LEU B 1 108 ? 12.141 -6.043 5.652 1 83.38 108 LEU B C 1
ATOM 2129 O O . LEU B 1 108 ? 12.086 -6.82 6.609 1 83.38 108 LEU B O 1
ATOM 2133 N N . LYS B 1 109 ? 12.977 -5.117 5.59 1 84.31 109 LYS B N 1
ATOM 2134 C CA . LYS B 1 109 ? 13.984 -4.887 6.625 1 84.31 109 LYS B CA 1
ATOM 2135 C C . LYS B 1 109 ? 13.328 -4.562 7.965 1 84.31 109 LYS B C 1
ATOM 2137 O O . LYS B 1 109 ? 13.734 -5.094 9 1 84.31 109 LYS B O 1
ATOM 2142 N N . LYS B 1 110 ? 12.359 -3.764 7.891 1 88.31 110 LYS B N 1
ATOM 2143 C CA . LYS B 1 110 ? 11.688 -3.361 9.125 1 88.31 110 LYS B CA 1
ATOM 2144 C C . LYS B 1 110 ? 10.953 -4.539 9.758 1 88.31 110 LYS B C 1
ATOM 2146 O O . LYS B 1 110 ? 10.945 -4.688 10.977 1 88.31 110 LYS B O 1
ATOM 2151 N N . LEU B 1 111 ? 10.344 -5.289 8.953 1 85.81 111 LEU B N 1
ATOM 2152 C CA . LEU B 1 111 ? 9.664 -6.469 9.477 1 85.81 111 LEU B CA 1
ATOM 2153 C C . LEU B 1 111 ? 10.648 -7.41 10.156 1 85.81 111 LEU B C 1
ATOM 2155 O O . LEU B 1 111 ? 10.359 -7.957 11.219 1 85.81 111 LEU B O 1
ATOM 2159 N N . MET B 1 112 ? 11.734 -7.609 9.531 1 81.5 112 MET B N 1
ATOM 2160 C CA . MET B 1 112 ? 12.758 -8.508 10.062 1 81.5 112 MET B CA 1
ATOM 2161 C C . MET B 1 112 ? 13.328 -7.957 11.367 1 81.5 112 MET B C 1
ATOM 2163 O O . MET B 1 112 ? 13.5 -8.703 12.336 1 81.5 112 MET B O 1
ATOM 2167 N N . GLU B 1 113 ? 13.602 -6.699 11.414 1 86.69 113 GLU B N 1
ATOM 2168 C CA . GLU B 1 113 ? 14.141 -6.047 12.602 1 86.69 113 GLU B CA 1
ATOM 2169 C C . GLU B 1 113 ? 13.227 -6.242 13.805 1 86.69 113 GLU B C 1
ATOM 2171 O O . GLU B 1 113 ? 13.703 -6.398 14.93 1 86.69 113 GLU B O 1
ATOM 2176 N N . GLU B 1 114 ? 11.969 -6.285 13.531 1 89.75 114 GLU B N 1
ATOM 2177 C CA . GLU B 1 114 ? 11.008 -6.367 14.633 1 89.75 114 GLU B CA 1
ATOM 2178 C C . GLU B 1 114 ? 10.438 -7.773 14.758 1 89.75 114 GLU B C 1
ATOM 2180 O O . GLU B 1 114 ? 9.555 -8.023 15.586 1 89.75 114 GLU B O 1
ATOM 2185 N N . ASN B 1 115 ? 10.883 -8.68 13.914 1 84.06 115 ASN B N 1
ATOM 2186 C CA . ASN B 1 115 ? 10.398 -10.055 13.898 1 84.06 115 ASN B CA 1
ATOM 2187 C C . ASN B 1 115 ? 8.891 -10.117 13.703 1 84.06 115 ASN B C 1
ATOM 2189 O O . ASN B 1 115 ? 8.188 -10.797 14.453 1 84.06 115 ASN B O 1
ATOM 2193 N N . LEU B 1 116 ? 8.43 -9.312 12.773 1 84.88 116 LEU B N 1
ATOM 2194 C CA . LEU B 1 116 ? 7.016 -9.273 12.438 1 84.88 116 LEU B CA 1
ATOM 2195 C C . LEU B 1 116 ? 6.711 -10.18 11.25 1 84.88 116 LEU B C 1
ATOM 2197 O O . LEU B 1 116 ? 7.492 -10.242 10.297 1 84.88 116 LEU B O 1
ATOM 2201 N N . LYS B 1 117 ? 5.617 -10.828 11.398 1 76.88 117 LYS B N 1
ATOM 2202 C CA . LYS B 1 117 ? 5.141 -11.617 10.266 1 76.88 117 LYS B CA 1
ATOM 2203 C C . LYS B 1 117 ? 4.516 -10.719 9.203 1 76.88 117 LYS B C 1
ATOM 2205 O O . LYS B 1 117 ? 3.801 -9.766 9.523 1 76.88 117 LYS B O 1
ATOM 2210 N N . PRO B 1 118 ? 4.84 -11 7.984 1 80.69 118 PRO B N 1
ATOM 2211 C CA . PRO B 1 118 ? 4.219 -10.203 6.918 1 80.69 118 PRO B CA 1
ATOM 2212 C C . PRO B 1 118 ? 2.781 -10.633 6.629 1 80.69 118 PRO B C 1
ATOM 2214 O O . PRO B 1 118 ? 2.537 -11.375 5.668 1 80.69 118 PRO B O 1
ATOM 2217 N N . TYR B 1 119 ? 1.845 -10.141 7.336 1 77.69 119 TYR B N 1
ATOM 2218 C CA . TYR B 1 119 ? 0.44 -10.477 7.129 1 77.69 119 TYR B CA 1
ATOM 2219 C C . TYR B 1 119 ? -0.042 -10 5.766 1 77.69 119 TYR B C 1
ATOM 2221 O O . TYR B 1 119 ? -0.797 -10.695 5.086 1 77.69 119 TYR B O 1
ATOM 2229 N N . 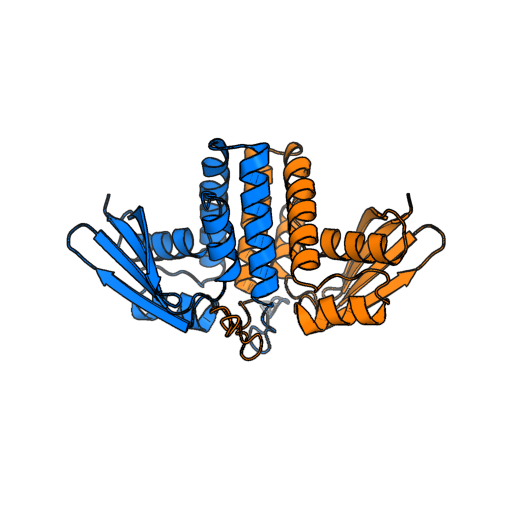VAL B 1 120 ? 0.327 -8.82 5.473 1 78.31 120 VAL B N 1
ATOM 2230 C CA . VAL B 1 120 ? 0.034 -8.273 4.156 1 78.31 120 VAL B CA 1
ATOM 2231 C C . VAL B 1 120 ? 1.335 -8.055 3.385 1 78.31 120 VAL B C 1
ATOM 2233 O O . VAL B 1 120 ? 2.117 -7.156 3.713 1 78.31 120 VAL B O 1
ATOM 2236 N N . CYS B 1 121 ? 1.604 -8.977 2.512 1 78.06 121 CYS B N 1
ATOM 2237 C CA . CYS B 1 121 ? 2.807 -8.883 1.69 1 78.06 121 CYS B CA 1
ATOM 2238 C C . CYS B 1 121 ? 2.473 -9.047 0.213 1 78.06 121 CYS B C 1
ATOM 2240 O O . CYS B 1 121 ? 2.123 -10.141 -0.23 1 78.06 121 CYS B O 1
ATOM 2242 N N . PRO B 1 122 ? 2.615 -8.008 -0.467 1 69.62 122 PRO B N 1
ATOM 2243 C CA . PRO B 1 122 ? 2.213 -8.023 -1.876 1 69.62 122 PRO B CA 1
ATOM 2244 C C . PRO B 1 122 ? 3.023 -9.008 -2.715 1 69.62 122 PRO B C 1
ATOM 2246 O O . PRO B 1 122 ? 2.494 -9.602 -3.658 1 69.62 122 PRO B O 1
ATOM 2249 N N . PHE B 1 123 ? 4.254 -9.219 -2.35 1 75.31 123 PHE B N 1
ATOM 2250 C CA . PHE B 1 123 ? 5.121 -10.07 -3.158 1 75.31 123 PHE B CA 1
ATOM 2251 C C . PHE B 1 123 ? 4.68 -11.531 -3.072 1 75.31 123 PHE B C 1
ATOM 2253 O O . PHE B 1 123 ? 4.5 -12.188 -4.098 1 75.31 123 PHE B O 1
ATOM 2260 N N . MET B 1 124 ? 4.395 -11.867 -1.869 1 80.38 124 MET B N 1
ATOM 2261 C CA . MET B 1 124 ? 4.164 -13.281 -1.597 1 80.38 124 MET B CA 1
ATOM 2262 C C . MET B 1 124 ? 2.816 -13.734 -2.154 1 80.38 124 MET B C 1
ATOM 2264 O O . MET B 1 124 ? 2.742 -14.727 -2.883 1 80.38 124 MET B O 1
ATOM 2268 N N . TYR B 1 125 ? 1.867 -13.023 -1.938 1 79.25 125 TYR B N 1
ATOM 2269 C CA . TYR B 1 125 ? 0.525 -13.453 -2.307 1 79.25 125 TYR B CA 1
ATOM 2270 C C . TYR B 1 125 ? 0.291 -13.289 -3.805 1 79.25 125 TYR B C 1
ATOM 2272 O O . TYR B 1 125 ? -0.333 -14.141 -4.441 1 79.25 125 TYR B O 1
ATOM 2280 N N . LEU B 1 126 ? 0.824 -12.211 -4.305 1 85.5 126 LEU B N 1
ATOM 2281 C CA . LEU B 1 126 ? 0.674 -11.969 -5.738 1 85.5 126 LEU B CA 1
ATOM 2282 C C . LEU B 1 126 ? 1.339 -13.078 -6.547 1 85.5 126 LEU B C 1
ATOM 2284 O O . LEU B 1 126 ? 0.708 -13.68 -7.418 1 85.5 126 LEU B O 1
ATOM 2288 N N . LEU B 1 127 ? 2.561 -13.359 -6.203 1 90 127 LEU B N 1
ATOM 2289 C CA . LEU B 1 127 ? 3.326 -14.336 -6.961 1 90 127 LEU B CA 1
ATOM 2290 C C . LEU B 1 127 ? 2.736 -15.734 -6.793 1 90 127 LEU B C 1
ATOM 2292 O O . LEU B 1 127 ? 2.592 -16.469 -7.77 1 90 127 LEU B O 1
ATOM 2296 N N . SER B 1 128 ? 2.441 -16.078 -5.562 1 89.69 128 SER B N 1
ATOM 2297 C CA . SER B 1 128 ? 1.888 -17.406 -5.309 1 89.69 128 SER B CA 1
ATOM 2298 C C . SER B 1 128 ? 0.566 -17.594 -6.043 1 89.69 128 SER B C 1
ATOM 2300 O O . SER B 1 128 ? 0.33 -18.656 -6.637 1 89.69 128 SER B O 1
ATOM 2302 N N . GLU B 1 129 ? -0.237 -16.656 -6.055 1 86.69 129 GLU B N 1
ATOM 2303 C CA . GLU B 1 129 ? -1.554 -16.781 -6.672 1 86.69 129 GLU B CA 1
ATOM 2304 C C . GLU B 1 129 ? -1.447 -16.828 -8.195 1 86.69 129 GLU B C 1
ATOM 2306 O O . GLU B 1 129 ? -2.1 -17.641 -8.844 1 86.69 129 GLU B O 1
ATOM 2311 N N . ILE B 1 130 ? -0.699 -15.852 -8.703 1 88.81 130 ILE B N 1
ATOM 2312 C CA . ILE B 1 130 ? -0.554 -15.805 -10.148 1 88.81 130 ILE B CA 1
ATOM 2313 C C . ILE B 1 130 ? 0.013 -17.125 -10.656 1 88.81 130 ILE B C 1
ATOM 2315 O O . ILE B 1 130 ? -0.468 -17.672 -11.656 1 88.81 130 ILE B O 1
ATOM 2319 N N . TYR B 1 131 ? 1.017 -17.547 -9.961 1 91.75 131 TYR B N 1
ATOM 2320 C CA . TYR B 1 131 ? 1.62 -18.828 -10.336 1 91.75 131 TYR B CA 1
ATOM 2321 C C . TYR B 1 131 ? 0.621 -19.969 -10.203 1 91.75 131 TYR B C 1
ATOM 2323 O O . TYR B 1 131 ? 0.536 -20.828 -11.07 1 91.75 131 TYR B O 1
ATOM 2331 N N . SER B 1 132 ? -0.08 -19.984 -9.125 1 90.81 132 SER B N 1
ATOM 2332 C CA . SER B 1 132 ? -1.055 -21.031 -8.852 1 90.81 132 SER B CA 1
ATOM 2333 C C . SER B 1 132 ? -2.121 -21.094 -9.945 1 90.81 132 SER B C 1
ATOM 2335 O O . SER B 1 132 ? -2.439 -22.172 -10.453 1 90.81 132 SER B O 1
ATOM 2337 N N . VAL B 1 133 ? -2.619 -19.984 -10.289 1 84.88 133 VAL B N 1
ATOM 2338 C CA . VAL B 1 133 ? -3.678 -19.906 -11.289 1 84.88 133 VAL B CA 1
ATOM 2339 C C . VAL B 1 133 ? -3.139 -20.344 -12.641 1 84.88 133 VAL B C 1
ATOM 2341 O O . VAL B 1 133 ? -3.816 -21.062 -13.383 1 84.88 133 VAL B O 1
ATOM 2344 N N . SER B 1 134 ? -1.964 -19.938 -12.922 1 87.94 134 SER B N 1
ATOM 2345 C CA . SER B 1 134 ? -1.375 -20.219 -14.227 1 87.94 134 SER B CA 1
ATOM 2346 C C . SER B 1 134 ? -0.962 -21.688 -14.336 1 87.94 134 SER B C 1
ATOM 2348 O O . SER B 1 134 ? -0.92 -22.25 -15.438 1 87.94 134 SER B O 1
ATOM 2350 N N . ASN B 1 135 ? -0.644 -22.312 -13.234 1 88.5 135 ASN B N 1
ATOM 2351 C CA . ASN B 1 135 ? -0.116 -23.672 -13.266 1 88.5 135 ASN B CA 1
ATOM 2352 C C . ASN B 1 135 ? -1.093 -24.656 -12.641 1 88.5 135 ASN B C 1
ATOM 2354 O O . ASN B 1 135 ? -0.752 -25.828 -12.43 1 88.5 135 ASN B O 1
ATOM 2358 N N . ASN B 1 136 ? -2.279 -24.172 -12.359 1 86.25 136 ASN B N 1
ATOM 2359 C CA . ASN B 1 136 ? -3.334 -24.984 -11.781 1 86.25 136 ASN B CA 1
ATOM 2360 C C . ASN B 1 136 ? -2.832 -25.766 -10.57 1 86.25 136 ASN B C 1
ATOM 2362 O O . ASN B 1 136 ? -2.955 -27 -10.516 1 86.25 136 ASN B O 1
ATOM 2366 N N . CYS B 1 137 ? -2.178 -25.125 -9.727 1 88.94 137 CYS B N 1
ATOM 2367 C CA . CYS B 1 137 ? -1.692 -25.703 -8.477 1 88.94 137 CYS B CA 1
ATOM 2368 C C . CYS B 1 137 ? -1.885 -24.719 -7.32 1 88.94 137 CYS B C 1
ATOM 2370 O O .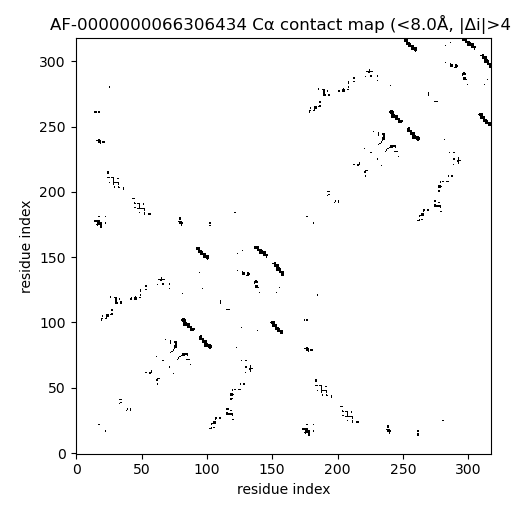 CYS B 1 137 ? -2.279 -23.578 -7.535 1 88.94 137 CYS B O 1
ATOM 2372 N N . ARG B 1 138 ? -1.738 -25.297 -6.188 1 89.5 138 ARG B N 1
ATOM 2373 C CA . ARG B 1 138 ? -1.821 -24.453 -5 1 89.5 138 ARG B CA 1
ATOM 2374 C C . ARG B 1 138 ? -0.468 -24.344 -4.305 1 89.5 138 ARG B C 1
ATOM 2376 O O . ARG B 1 138 ? 0.229 -25.344 -4.141 1 89.5 138 ARG B O 1
ATOM 2383 N N . LEU B 1 139 ? -0.154 -23.109 -3.951 1 90.38 139 LEU B N 1
ATOM 2384 C CA . LEU B 1 139 ? 1.121 -22.859 -3.285 1 90.38 139 LEU B CA 1
ATOM 2385 C C . LEU B 1 139 ? 0.903 -22.406 -1.851 1 90.38 139 LEU B C 1
ATOM 2387 O O . LEU B 1 139 ? -0.031 -21.641 -1.574 1 90.38 139 LEU B O 1
ATOM 2391 N N . MET B 1 140 ? 1.688 -22.969 -0.995 1 87.25 140 MET B N 1
ATOM 2392 C CA . MET B 1 140 ? 1.735 -22.531 0.396 1 87.25 140 MET B CA 1
ATOM 2393 C C . MET B 1 140 ? 3.139 -22.062 0.772 1 87.25 140 MET B C 1
ATOM 2395 O O . MET B 1 140 ? 4.117 -22.766 0.519 1 87.25 140 MET B O 1
ATOM 2399 N N . LEU B 1 141 ? 3.207 -20.891 1.403 1 85.12 141 LEU B N 1
ATOM 2400 C CA . LEU B 1 141 ? 4.508 -20.375 1.803 1 85.12 141 LEU B CA 1
ATOM 2401 C C . LEU B 1 141 ? 5.164 -21.281 2.842 1 85.12 141 LEU B C 1
ATOM 2403 O O . LEU B 1 141 ? 4.543 -21.625 3.848 1 85.12 141 LEU B O 1
ATOM 2407 N N . SER B 1 142 ? 6.348 -21.641 2.543 1 87.12 142 SER B N 1
ATOM 2408 C CA . SER B 1 142 ? 7.098 -22.516 3.445 1 87.12 142 SER B CA 1
ATOM 2409 C C . SER B 1 142 ? 8.18 -21.734 4.188 1 87.12 142 SER B C 1
ATOM 2411 O O . SER B 1 142 ? 8.414 -21.969 5.375 1 87.12 142 SER B O 1
ATOM 2413 N N . ASP B 1 143 ? 8.836 -20.875 3.418 1 84.81 143 ASP B N 1
ATOM 2414 C CA . ASP B 1 143 ? 9.969 -20.172 4.027 1 84.81 143 ASP B CA 1
ATOM 2415 C C . ASP B 1 143 ? 10.32 -18.906 3.244 1 84.81 143 ASP B C 1
ATOM 2417 O O . ASP B 1 143 ? 10.016 -18.797 2.053 1 84.81 143 ASP B O 1
ATOM 2421 N N . VAL B 1 144 ? 10.797 -17.875 3.924 1 82.81 144 VAL B N 1
ATOM 2422 C CA . VAL B 1 144 ? 11.406 -16.688 3.344 1 82.81 144 VAL B CA 1
ATOM 2423 C C . VAL B 1 144 ? 12.875 -16.609 3.752 1 82.81 144 VAL B C 1
ATOM 2425 O O . VAL B 1 144 ? 13.195 -16.547 4.941 1 82.81 144 VAL B O 1
ATOM 2428 N N . VAL B 1 145 ? 13.766 -16.594 2.84 1 85.81 145 VAL B N 1
ATOM 2429 C CA . VAL B 1 145 ? 15.195 -16.656 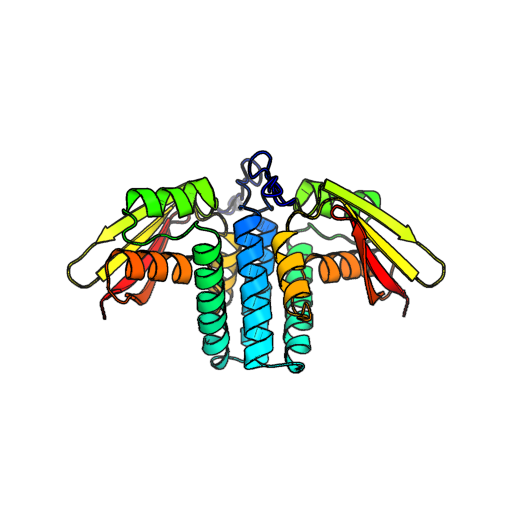3.137 1 85.81 145 VAL B CA 1
ATOM 2430 C C . VAL B 1 145 ? 15.906 -15.461 2.516 1 85.81 145 VAL B C 1
ATOM 2432 O O . VAL B 1 145 ? 16.062 -15.383 1.296 1 85.81 145 VAL B O 1
ATOM 2435 N N . PRO B 1 146 ? 16.312 -14.555 3.338 1 83.25 146 PRO B N 1
ATOM 2436 C CA . PRO B 1 146 ? 17.203 -13.539 2.791 1 83.25 146 PRO B CA 1
ATOM 2437 C C . PRO B 1 146 ? 18.562 -14.109 2.389 1 83.25 146 PRO B C 1
ATOM 2439 O O . PRO B 1 146 ? 19.312 -14.578 3.246 1 83.25 146 PRO B O 1
ATOM 2442 N N . GLU B 1 147 ? 18.828 -14.203 1.132 1 84.81 147 GLU B N 1
ATOM 2443 C CA . GLU B 1 147 ? 20.094 -14.797 0.672 1 84.81 147 GLU B CA 1
ATOM 2444 C C . GLU B 1 147 ? 21.234 -13.781 0.732 1 84.81 147 GLU B C 1
ATOM 2446 O O . GLU B 1 147 ? 22.328 -14.094 1.204 1 84.81 147 GLU B O 1
ATOM 2451 N N . THR B 1 148 ? 21.016 -12.625 0.153 1 83.44 148 THR B N 1
ATOM 2452 C CA . THR B 1 148 ? 21.906 -11.477 0.229 1 83.44 148 THR B CA 1
ATOM 2453 C C . THR B 1 148 ? 21.125 -10.195 0.502 1 83.44 148 THR B C 1
ATOM 2455 O O . THR B 1 148 ? 19.891 -10.242 0.669 1 83.44 148 THR B O 1
ATOM 2458 N N . GLU B 1 149 ? 21.828 -9.164 0.63 1 78.12 149 GLU B N 1
ATOM 2459 C CA . GLU B 1 149 ? 21.172 -7.875 0.801 1 78.12 149 GLU B CA 1
ATOM 2460 C C . GLU B 1 149 ? 20.297 -7.539 -0.404 1 78.12 149 GLU B C 1
ATOM 2462 O O . GLU B 1 149 ? 19.312 -6.809 -0.278 1 78.12 149 GLU B O 1
ATOM 2467 N N . GLU B 1 150 ? 20.625 -8.203 -1.467 1 86.94 150 GLU B N 1
ATOM 2468 C CA . GLU B 1 150 ? 19.969 -7.816 -2.711 1 86.94 150 GLU B CA 1
ATOM 2469 C C . GLU B 1 150 ? 19 -8.898 -3.18 1 86.94 150 GLU B C 1
ATOM 2471 O O . GLU B 1 150 ? 18.281 -8.703 -4.16 1 86.94 150 GLU B O 1
ATOM 2476 N N . LYS B 1 151 ? 19.016 -9.977 -2.451 1 90.12 151 LYS B N 1
ATOM 2477 C CA . LYS B 1 151 ? 18.219 -11.094 -2.955 1 90.12 151 LYS B CA 1
ATOM 2478 C C . LYS B 1 151 ? 17.453 -11.781 -1.826 1 90.12 151 LYS B C 1
ATOM 2480 O O . LYS B 1 151 ? 18.031 -12.102 -0.785 1 90.12 151 LYS B O 1
ATOM 2485 N N . VAL B 1 152 ? 16.156 -12.008 -2.045 1 88.81 152 VAL B N 1
ATOM 2486 C CA . VAL B 1 152 ? 15.305 -12.742 -1.118 1 88.81 152 VAL B CA 1
ATOM 2487 C C . VAL B 1 152 ? 14.672 -13.938 -1.835 1 88.81 152 VAL B C 1
ATOM 2489 O O . VAL B 1 152 ? 14.227 -13.82 -2.98 1 88.81 152 VAL B O 1
ATOM 2492 N N . LYS B 1 153 ? 14.688 -15.055 -1.207 1 91.56 153 LYS B N 1
ATOM 2493 C CA . LYS B 1 153 ? 14.039 -16.25 -1.741 1 91.56 153 LYS B CA 1
ATOM 2494 C C . LYS B 1 153 ? 12.727 -16.531 -1.019 1 91.56 153 LYS B C 1
ATOM 2496 O O . LYS B 1 153 ? 12.695 -16.625 0.21 1 91.56 153 LYS B O 1
ATOM 2501 N N . LEU B 1 154 ? 11.688 -16.594 -1.777 1 90.44 154 LEU B N 1
ATOM 2502 C CA . LEU B 1 154 ? 10.391 -17.031 -1.285 1 90.44 154 LEU B CA 1
ATOM 2503 C C . LEU B 1 154 ? 10.141 -18.5 -1.665 1 90.44 154 LEU B C 1
ATOM 2505 O O . LEU B 1 154 ? 9.984 -18.812 -2.846 1 90.44 154 LEU B O 1
ATOM 2509 N N . ILE B 1 155 ? 10.078 -19.359 -0.674 1 92.56 155 ILE B N 1
ATOM 2510 C CA . ILE B 1 155 ? 9.953 -20.781 -0.93 1 92.56 155 ILE B CA 1
ATOM 2511 C C . ILE B 1 155 ? 8.516 -21.234 -0.662 1 92.56 155 ILE B C 1
ATOM 2513 O O . ILE B 1 155 ? 8 -21.047 0.443 1 92.56 155 ILE B O 1
ATOM 2517 N N . PHE B 1 156 ? 7.93 -21.844 -1.706 1 93.25 156 PHE B N 1
ATOM 2518 C CA . PHE B 1 156 ? 6.559 -22.328 -1.604 1 93.25 156 PHE B CA 1
ATOM 2519 C C . PHE B 1 156 ? 6.5 -23.828 -1.841 1 93.25 156 PHE B C 1
ATOM 2521 O O . PHE B 1 156 ? 7.215 -24.359 -2.697 1 93.25 156 PHE B O 1
ATOM 2528 N N . LYS B 1 157 ? 5.699 -24.469 -1.122 1 94.69 157 LYS B N 1
ATOM 2529 C CA . LYS B 1 157 ? 5.402 -25.875 -1.359 1 94.69 157 LYS B CA 1
ATOM 2530 C C . LYS B 1 157 ? 4.117 -26.031 -2.166 1 94.69 157 LYS B C 1
ATOM 2532 O O . LYS B 1 157 ? 3.154 -25.297 -1.968 1 94.69 157 LYS B O 1
ATOM 2537 N N . LYS B 1 158 ? 4.184 -26.969 -3.027 1 92.44 158 LYS B N 1
ATOM 2538 C CA . LYS B 1 158 ? 2.963 -27.344 -3.732 1 92.44 158 LYS B CA 1
ATOM 2539 C C . LYS B 1 158 ? 2.068 -28.219 -2.855 1 92.44 158 LYS B C 1
ATOM 2541 O O . LYS B 1 158 ? 2.539 -29.188 -2.238 1 92.44 158 LYS B O 1
ATOM 2546 N N . VAL B 1 159 ? 0.821 -27.781 -2.732 1 86.06 159 VAL B N 1
ATOM 2547 C CA . VAL B 1 159 ? -0.071 -28.547 -1.862 1 86.06 159 VAL B CA 1
ATOM 2548 C C . VAL B 1 159 ? -1.3 -28.984 -2.648 1 86.06 159 VAL B C 1
ATOM 2550 O O . VAL B 1 159 ? -1.703 -28.328 -3.611 1 86.06 159 VAL B O 1
#

Organism: Methanocaldococcus jannaschii (strain ATCC 43067 / DSM 2661 / JAL-1 / JCM 10045 / NBRC 100440) (NCBI:txid243232)

Sequence (318 aa):
MVCSRGIFGIDIMNKKGIDSLFVSALYYSINKAIYDVMGDGGKVLGRRASYEMIKLLKDLGFIKENMSNEEIKNLFVNTFGLSEDLNIVEEDKKVIFEVINPTLDLFLKKLMEENLKPYVCPFMYLLSEIYSVSNNCRLMLSDVVPETEEKVKLIFKKVMVCSRGIFGIDIMNKKGIDSLFVSALYYSINKAIYDVMGDGGKVLGRRASYEMIKLLKDLGFIKENMSNEEIKNLFVNTFGLSEDLNIVEEDKKVIFEVINPTLDLFLKKLMEENLKPYVCPFMYLLSEIYSVSNNCRLMLSDVVPETEEKVKLIFKKV

Solvent-accessible surface area (backbone atoms only — not comparable to full-atom values): 16784 Å² total; per-residue (Å²): 136,83,83,74,81,71,82,82,68,73,74,73,73,89,60,62,32,24,28,30,66,54,53,14,39,47,45,39,12,45,33,51,20,34,41,76,75,44,44,80,62,26,48,60,44,19,54,42,16,44,50,45,25,52,50,49,37,36,75,72,61,76,50,57,79,60,53,48,72,66,54,50,36,42,44,44,26,68,60,33,26,48,22,76,39,63,43,80,45,77,50,96,59,31,40,34,39,38,36,28,44,45,45,47,44,65,22,54,50,52,30,59,76,67,71,49,73,73,40,61,44,71,66,59,50,50,52,42,47,52,48,16,61,26,64,74,48,43,62,42,85,70,48,77,44,76,76,49,99,47,29,36,35,42,33,25,32,62,100,134,87,84,75,84,70,83,82,68,72,75,71,73,88,61,62,33,25,26,30,66,54,52,14,38,49,47,39,12,45,34,50,22,36,42,74,73,45,43,79,61,26,49,59,42,20,52,43,15,44,51,47,26,51,50,50,38,35,74,72,61,77,50,58,80,60,51,48,71,65,54,49,35,42,43,44,25,68,60,34,27,49,21,76,40,63,44,79,45,80,50,97,58,33,40,36,41,39,37,29,44,45,45,48,44,67,24,53,50,52,28,59,76,65,71,49,72,72,39,63,42,71,66,59,48,51,51,40,46,52,50,16,61,27,63,76,48,41,62,41,85,71,47,77,42,77,75,48,98,45,29,37,34,42,32,25,32,60,101

Foldseek 3Di:
DPPDPDPPPVPLPPDDDDQLAVVLVVQLVVLVVLCVPPNPNLLVVQVVVLVVVLVVCVVVPLFDAQDDPVSLFCCCCPVNNQAVGWDWDDDPFKIKIKGFQGSSLSNVVSCVVVVGDNSHDCVQSVSQVSVCRNVVWHWDFDDWDDPDSGIIMTMIGTD/DPPDPDPCPVPLPVPDDDQLAVVLVVQLVVLVVLCVPPNPNLLVVQVVVLVVVVVVCVVVPLFDAQDDPVSLFCCCCPVNNQAVGWDWDDDDFKIKIKGFQGSSLSNVVSCVVVVGDNSHDCVQSVSQVSVCRNVVWHWDFDDWDDPDSGIIMTMIGTD

Secondary structure (DSSP, 8-state):
------S-----SS--PBPHHHHHHHHHHHHHHHHHHHGGGHHHHHHHHHHHHHHHHHHTTSS-TT--HHHHHIIIIIIS--EEEEEEEE-SSEEEEEEEEETTHHHHHHHHHTT---SS-HHHHHHHHHHHHHHT--EEEEEEEE-SSSEEEEEEEE-/------S-----SS--PBPHHHHHHHHHHHHHHHHHHHGGGHHHHHHHHHHHHHHHHHHTTSS-TT--HHHHHHIIIIIS--EEEEEEEE-SSEEEEEEEEETTHHHHHHHHHTT---SS-HHHHHHHHHHHHHHT--EEEEEEEE-SSSEEEEEEEE-